Protein AF-A0A8X6GH76-F1 (afdb_monomer)

pLDDT: mean 81.18, std 12.09, range [45.41, 93.94]

Radius of gyration: 18.86 Å; Cα contacts (8 Å, |Δi|>4): 256; chains: 1; bounding box: 47×40×51 Å

Secondary structure (DSSP, 8-state):
----HHHHHHHHHHTHHHHHH-HHHHHHHHHHHHHHHHTTSEEE--GGG--GGGS-EE-EEEEE-TT-SS--EEEEE-TT---TT---HHHHS------SPPHHHHHHHHTTSS-------TTGGGGSBB-SS--EEEE-SSSS-SS-EEEEESBPPTT-TTHHHHHHHHHHSTTPPB-GGGT-

InterPro domains:
  IPR043502 DNA/RNA polymerase superfamily [SSF56672] (18-167)

Nearest PDB structures (foldseek):
  2ykm-assembly1_A  TM=7.563E-01  e=1.145E-03  Human immunodeficiency virus type 1 BH10
  6oe3-assembly1_A  TM=6.845E-01  e=8.446E-04  Human immunodeficiency virus type 1 BH10
  8u6j-assembly1_A  TM=6.443E-01  e=8.977E-04  Human immunodeficiency virus 1
  5fdl-assembly1_A  TM=7.568E-01  e=4.941E-03  Human immunodeficiency virus 1
  1ikv-assembly1_A  TM=7.172E-01  e=8.043E-03  Human immunodeficiency virus 1

Mean predicted aligned error: 8.41 Å

Organism: Trichonephila clavata (NCBI:txid2740835)

Sequence (184 aa):
MASNFNLAKNRLKGLASPFREDNSLYENYTSVLENQLTDGIIESVNTENLNQNLIYSMPHHPIIRNDKETTKLRIVLDVSSKEKNCFSLNDNLKVGPNLNPNLLILLLKFREFRIELVSDVKKAFLQIVLAEDCQRFLWSDNFPPNNFKIYRNKKVTFGVKSSPFLLASNHKTPHKRITKDHIL

Structure (mmCIF, N/CA/C/O backbone):
data_AF-A0A8X6GH76-F1
#
_entry.id   AF-A0A8X6GH76-F1
#
loop_
_atom_site.group_PDB
_atom_site.id
_atom_site.type_symbol
_atom_site.label_atom_id
_atom_site.label_alt_id
_atom_site.label_comp_id
_atom_site.label_asym_id
_atom_site.label_entity_id
_atom_site.label_seq_id
_atom_site.pdbx_PDB_ins_code
_atom_site.Cartn_x
_atom_site.Cartn_y
_atom_site.Cartn_z
_atom_site.occupancy
_atom_site.B_iso_or_equiv
_atom_site.auth_seq_id
_atom_site.auth_comp_id
_atom_site.auth_asym_id
_atom_site.auth_atom_id
_atom_site.pdbx_PDB_model_num
ATOM 1 N N . MET A 1 1 ? -2.784 -17.482 -13.039 1.00 48.22 1 MET A N 1
ATOM 2 C CA . MET A 1 1 ? -2.772 -16.018 -12.837 1.00 48.22 1 MET A CA 1
ATOM 3 C C . MET A 1 1 ? -2.145 -15.393 -14.064 1.00 48.22 1 MET A C 1
ATOM 5 O O . MET A 1 1 ? -1.042 -15.791 -14.415 1.00 48.22 1 MET A O 1
ATOM 9 N N . ALA A 1 2 ? -2.848 -14.494 -14.749 1.00 53.47 2 ALA A N 1
ATOM 10 C CA . ALA A 1 2 ? -2.214 -13.688 -15.784 1.00 53.47 2 ALA A CA 1
ATOM 11 C C . ALA A 1 2 ? -1.279 -12.672 -15.109 1.00 53.47 2 ALA A C 1
ATOM 13 O O . ALA A 1 2 ? -1.622 -12.111 -14.066 1.00 53.47 2 ALA A O 1
ATOM 14 N N . SER A 1 3 ? -0.078 -12.499 -15.651 1.00 67.19 3 SER A N 1
ATOM 15 C CA . SER A 1 3 ? 0.932 -11.621 -15.066 1.00 67.19 3 SER A CA 1
ATOM 16 C C . SER A 1 3 ? 0.671 -10.169 -15.448 1.00 67.19 3 SER A C 1
ATOM 18 O O . SER A 1 3 ? 0.499 -9.859 -16.618 1.00 67.19 3 SER A O 1
ATOM 20 N N . ASN A 1 4 ? 0.667 -9.281 -14.452 1.00 81.44 4 ASN A N 1
ATOM 21 C CA . ASN A 1 4 ? 0.593 -7.824 -14.629 1.00 81.44 4 ASN A CA 1
ATOM 22 C C . ASN A 1 4 ? 1.995 -7.180 -14.602 1.00 81.44 4 ASN A C 1
ATOM 24 O O . ASN A 1 4 ? 2.158 -5.990 -14.325 1.00 81.44 4 ASN A O 1
ATOM 28 N N . PHE A 1 5 ? 3.037 -7.998 -14.784 1.00 83.38 5 PHE A N 1
ATOM 29 C CA . PHE A 1 5 ? 4.423 -7.593 -14.586 1.00 83.38 5 PHE A CA 1
ATOM 30 C C . PHE A 1 5 ? 4.858 -6.521 -15.587 1.00 83.38 5 PHE A C 1
ATOM 32 O O . PHE A 1 5 ? 5.505 -5.550 -15.196 1.00 83.38 5 PHE A O 1
ATOM 39 N N . ASN A 1 6 ? 4.475 -6.652 -16.862 1.00 85.25 6 ASN A N 1
ATOM 40 C CA . ASN A 1 6 ? 4.834 -5.669 -17.883 1.00 85.25 6 ASN A CA 1
ATOM 41 C C . ASN A 1 6 ? 4.151 -4.325 -17.621 1.00 85.25 6 ASN A C 1
ATOM 43 O O . ASN A 1 6 ? 4.814 -3.287 -17.691 1.00 85.25 6 ASN A O 1
ATOM 47 N N . LEU A 1 7 ? 2.869 -4.329 -17.240 1.00 88.06 7 LEU A N 1
ATOM 48 C CA . LEU A 1 7 ? 2.179 -3.110 -16.819 1.00 88.06 7 LEU A CA 1
ATOM 49 C C . LEU A 1 7 ? 2.880 -2.432 -15.632 1.00 88.06 7 LEU A C 1
ATOM 51 O O . LEU A 1 7 ? 3.167 -1.235 -15.694 1.00 88.06 7 LEU A O 1
ATOM 55 N N . ALA A 1 8 ? 3.198 -3.184 -14.573 1.00 89.06 8 ALA A N 1
ATOM 56 C CA . ALA A 1 8 ? 3.892 -2.652 -13.400 1.00 89.06 8 ALA A CA 1
ATOM 57 C C . ALA A 1 8 ? 5.280 -2.095 -13.753 1.00 89.06 8 ALA A C 1
ATOM 59 O O . ALA A 1 8 ? 5.639 -0.999 -13.323 1.00 89.06 8 ALA A O 1
ATOM 60 N N . LYS A 1 9 ? 6.036 -2.801 -14.601 1.00 88.81 9 LYS A N 1
ATOM 61 C CA . LYS A 1 9 ? 7.354 -2.371 -15.084 1.00 88.81 9 LYS A CA 1
ATOM 62 C C . LYS A 1 9 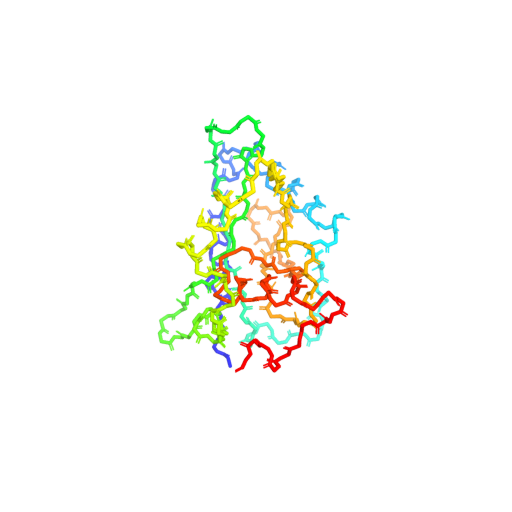? 7.272 -1.082 -15.899 1.00 88.81 9 LYS A C 1
ATOM 64 O O . LYS A 1 9 ? 8.096 -0.189 -15.709 1.00 88.81 9 LYS A O 1
ATOM 69 N N . ASN A 1 10 ? 6.283 -0.956 -16.780 1.00 89.75 10 ASN A N 1
ATOM 70 C CA . ASN A 1 10 ? 6.080 0.256 -17.575 1.00 89.75 10 ASN A CA 1
ATOM 71 C C . ASN A 1 10 ? 5.683 1.449 -16.699 1.00 89.75 10 ASN A C 1
ATOM 73 O O . ASN A 1 10 ? 6.201 2.546 -16.892 1.00 89.75 10 ASN A O 1
ATOM 77 N N . ARG A 1 11 ? 4.829 1.231 -15.692 1.00 91.69 11 ARG A N 1
ATOM 78 C CA . ARG A 1 11 ? 4.466 2.264 -14.709 1.00 91.69 11 ARG A CA 1
ATOM 79 C C . ARG A 1 11 ? 5.671 2.724 -13.891 1.00 91.69 11 ARG A C 1
ATOM 81 O O . ARG A 1 11 ? 5.859 3.924 -13.741 1.00 91.69 11 ARG A O 1
ATOM 88 N N . LEU A 1 12 ? 6.525 1.795 -13.461 1.00 92.50 12 LEU A N 1
ATOM 89 C CA . LEU A 1 12 ? 7.772 2.118 -12.768 1.00 92.50 12 LEU A CA 1
ATOM 90 C C . LEU A 1 12 ? 8.731 2.921 -13.658 1.00 92.50 12 LEU A C 1
ATOM 92 O O . LEU A 1 12 ? 9.270 3.930 -13.219 1.00 92.50 12 LEU A O 1
ATOM 96 N N . LYS A 1 13 ? 8.913 2.525 -14.926 1.00 92.06 13 LYS A N 1
ATOM 97 C CA . LYS A 1 13 ? 9.707 3.300 -15.898 1.00 92.06 13 LYS A CA 1
ATOM 98 C C . LYS A 1 13 ? 9.164 4.718 -16.087 1.00 92.06 13 LYS A C 1
ATOM 100 O O . LYS A 1 13 ? 9.952 5.648 -16.222 1.00 92.06 13 LYS A O 1
ATOM 105 N N . GLY A 1 14 ? 7.842 4.884 -16.057 1.00 91.50 14 GLY A N 1
ATOM 106 C CA . GLY A 1 14 ? 7.180 6.186 -16.143 1.00 91.50 14 GLY A CA 1
ATOM 107 C C . GLY A 1 14 ? 7.533 7.151 -15.007 1.00 91.50 14 GLY A C 1
ATOM 108 O O . GLY A 1 14 ? 7.413 8.354 -15.199 1.00 91.50 14 GLY A O 1
ATOM 109 N N . LEU A 1 15 ? 8.026 6.661 -13.862 1.00 92.31 15 LEU A N 1
ATOM 110 C CA . LEU A 1 15 ? 8.485 7.515 -12.760 1.00 92.31 15 LEU A CA 1
ATOM 111 C C . LEU A 1 15 ? 9.849 8.172 -13.031 1.00 92.31 15 LEU A C 1
ATOM 113 O O . LEU A 1 15 ? 10.205 9.123 -12.345 1.00 92.31 15 LEU A O 1
ATOM 117 N N . ALA A 1 16 ? 10.595 7.723 -14.048 1.00 91.94 16 ALA A N 1
ATOM 118 C CA . ALA A 1 16 ? 11.928 8.251 -14.337 1.00 91.94 16 ALA A CA 1
ATOM 119 C C . ALA A 1 16 ? 11.923 9.735 -14.752 1.00 91.94 16 ALA A C 1
ATOM 121 O O . ALA A 1 16 ? 12.831 10.464 -14.368 1.00 91.94 16 ALA A O 1
ATOM 122 N N . SER A 1 17 ? 10.925 10.189 -15.521 1.00 92.44 17 SER A N 1
ATOM 123 C CA . SER A 1 17 ? 10.815 11.606 -15.916 1.00 92.44 17 SER A CA 1
ATOM 124 C C . SER A 1 17 ? 10.469 12.501 -14.716 1.00 92.44 17 SER A C 1
ATOM 126 O O . SER A 1 17 ? 11.262 13.399 -14.442 1.00 92.44 17 SER A O 1
ATOM 128 N N . PRO A 1 18 ? 9.417 12.210 -13.920 1.00 90.62 18 PRO A N 1
ATOM 129 C CA . PRO A 1 18 ? 9.115 12.977 -12.711 1.00 90.62 18 PRO A CA 1
ATOM 130 C C . PRO A 1 18 ? 10.267 13.027 -11.702 1.00 90.62 18 PRO A C 1
ATOM 132 O O . PRO A 1 18 ? 10.539 14.078 -11.138 1.00 90.62 18 PRO A O 1
ATOM 135 N N . PHE A 1 19 ? 10.977 11.914 -11.490 1.00 92.25 19 PHE A N 1
ATOM 136 C CA . PHE A 1 19 ? 12.127 11.875 -10.578 1.00 92.25 19 PHE A CA 1
ATOM 137 C C . PHE A 1 19 ? 13.341 12.650 -11.098 1.00 92.25 19 PHE A C 1
ATOM 139 O O . PHE A 1 19 ? 14.137 13.140 -10.304 1.00 92.25 19 PHE A O 1
ATOM 146 N N . ARG A 1 20 ? 13.490 12.774 -12.421 1.00 90.00 20 ARG A N 1
ATOM 147 C CA . ARG A 1 20 ? 14.538 13.601 -13.028 1.00 90.00 20 ARG A CA 1
ATOM 148 C C . ARG A 1 20 ? 14.215 15.091 -12.933 1.00 90.00 20 ARG A C 1
ATOM 150 O O . ARG A 1 20 ? 15.131 15.895 -12.797 1.00 90.00 20 ARG A O 1
ATOM 157 N N . GLU A 1 21 ? 12.942 15.449 -13.060 1.00 91.31 21 GLU A N 1
ATOM 158 C CA . GLU A 1 21 ? 12.471 16.835 -12.980 1.00 91.31 21 GLU A CA 1
ATOM 159 C C . GLU A 1 21 ? 12.453 17.354 -11.538 1.00 91.31 21 GLU A C 1
ATOM 161 O O . GLU A 1 21 ? 12.791 18.511 -11.303 1.00 91.31 21 GLU A O 1
ATOM 166 N N . ASP A 1 22 ? 12.118 16.495 -10.574 1.00 89.81 22 ASP A N 1
ATOM 167 C CA . ASP A 1 22 ? 12.075 16.824 -9.153 1.00 89.81 22 ASP A CA 1
ATOM 168 C C . ASP A 1 22 ? 12.844 15.781 -8.327 1.00 89.81 22 ASP A C 1
ATOM 170 O O . ASP A 1 22 ? 12.334 14.714 -7.971 1.00 89.81 22 ASP A O 1
ATOM 174 N N . ASN A 1 23 ? 14.089 16.111 -7.978 1.00 89.44 23 ASN A N 1
ATOM 175 C CA . ASN A 1 23 ? 14.916 15.246 -7.136 1.00 89.44 23 ASN A CA 1
ATOM 176 C C . ASN A 1 23 ? 14.347 15.104 -5.710 1.00 89.44 23 ASN A C 1
ATOM 178 O O . ASN A 1 23 ? 14.497 14.056 -5.084 1.00 89.44 23 ASN A O 1
ATOM 182 N N . SER A 1 24 ? 13.629 16.115 -5.208 1.00 90.62 24 SER A N 1
ATOM 183 C CA . SER A 1 24 ? 13.005 16.039 -3.883 1.00 90.62 24 SER A CA 1
ATOM 184 C C . SER A 1 24 ? 11.870 15.013 -3.859 1.00 90.62 24 SER A C 1
ATOM 186 O O . SER A 1 24 ? 11.670 14.321 -2.857 1.00 90.62 24 SER A O 1
ATOM 188 N N . LEU A 1 25 ? 11.148 14.852 -4.973 1.00 91.06 25 LEU A N 1
ATOM 189 C CA . LEU A 1 25 ? 10.145 13.803 -5.130 1.00 91.06 25 LEU A CA 1
ATOM 190 C C . LEU A 1 25 ? 10.790 12.419 -5.010 1.00 91.06 25 LEU A C 1
ATOM 192 O O . LEU A 1 25 ? 10.255 11.568 -4.300 1.00 91.06 25 LEU A O 1
ATOM 196 N N . TYR A 1 26 ? 11.937 12.205 -5.657 1.00 91.69 26 TYR A N 1
ATOM 197 C CA . TYR A 1 26 ? 12.675 10.943 -5.590 1.00 91.69 26 TYR A CA 1
ATOM 198 C C . TYR A 1 26 ? 13.171 10.618 -4.172 1.00 91.69 26 TYR A C 1
ATOM 200 O O . TYR A 1 26 ? 12.955 9.506 -3.680 1.00 91.69 26 TYR A O 1
ATOM 208 N N . GLU A 1 27 ? 13.776 11.591 -3.489 1.00 91.62 27 GLU A N 1
ATOM 209 C CA . GLU A 1 27 ? 14.267 11.438 -2.114 1.00 91.62 27 GLU A CA 1
ATOM 210 C C . GLU A 1 27 ? 13.127 11.120 -1.141 1.00 91.62 27 GLU A C 1
ATOM 212 O O . GLU A 1 27 ? 13.194 10.151 -0.382 1.00 91.62 27 GLU A O 1
ATOM 217 N N . ASN A 1 28 ? 12.028 11.877 -1.214 1.00 92.31 28 ASN A N 1
ATOM 218 C CA . ASN A 1 28 ? 10.851 11.640 -0.382 1.00 92.31 28 ASN A CA 1
ATOM 219 C C . ASN A 1 28 ? 10.219 10.272 -0.668 1.00 92.31 28 ASN A C 1
ATOM 221 O O . ASN A 1 28 ? 9.791 9.579 0.255 1.00 92.31 28 ASN A O 1
ATOM 225 N N . TYR A 1 29 ? 10.154 9.867 -1.938 1.00 93.94 29 TYR A N 1
ATOM 226 C CA . TYR A 1 29 ? 9.623 8.565 -2.330 1.00 93.94 29 TYR A CA 1
ATOM 227 C C . TYR A 1 29 ? 10.468 7.426 -1.748 1.00 93.94 29 TYR A C 1
ATOM 229 O O . TYR A 1 29 ? 9.931 6.505 -1.128 1.00 93.94 29 TYR A O 1
ATOM 237 N N . THR A 1 30 ? 11.790 7.515 -1.903 1.00 92.94 30 THR A N 1
ATOM 238 C CA . THR A 1 30 ? 12.745 6.525 -1.389 1.00 92.94 30 THR A CA 1
ATOM 239 C C . THR A 1 30 ? 12.683 6.448 0.134 1.00 92.94 30 THR A C 1
ATOM 241 O O . THR A 1 30 ? 12.521 5.359 0.681 1.00 92.94 30 THR A O 1
ATOM 244 N N . SER A 1 31 ? 12.654 7.596 0.817 1.00 93.38 31 SER A N 1
ATOM 245 C CA . SER A 1 31 ? 12.507 7.659 2.274 1.00 93.38 31 SER A CA 1
ATOM 246 C C . SER A 1 31 ? 11.212 6.994 2.760 1.00 93.38 31 SER A C 1
ATOM 248 O O . SER A 1 31 ? 11.205 6.297 3.775 1.00 93.38 31 SER A O 1
ATOM 250 N N . VAL A 1 32 ? 10.092 7.141 2.039 1.00 92.75 32 VAL A N 1
ATOM 251 C CA . VAL A 1 32 ? 8.847 6.439 2.394 1.00 92.75 32 VAL A CA 1
ATOM 252 C C . VAL A 1 32 ? 9.015 4.920 2.297 1.00 92.75 32 VAL A C 1
ATOM 254 O O . VAL A 1 32 ? 8.526 4.214 3.180 1.00 92.75 32 VAL A O 1
ATOM 257 N N . LEU A 1 33 ? 9.706 4.404 1.277 1.00 93.56 33 LEU A N 1
ATOM 258 C CA . LEU A 1 33 ? 9.972 2.966 1.151 1.00 93.56 33 LEU A CA 1
ATOM 259 C C . LEU A 1 33 ? 10.923 2.450 2.238 1.00 93.56 33 LEU A C 1
ATOM 261 O O . LEU A 1 33 ? 10.657 1.406 2.830 1.00 93.56 33 LEU A O 1
ATOM 265 N N . GLU A 1 34 ? 11.990 3.182 2.546 1.00 93.81 34 GLU A N 1
ATOM 266 C CA . GLU A 1 34 ? 12.944 2.828 3.607 1.00 93.81 34 GLU A CA 1
ATOM 267 C C . GLU A 1 34 ? 12.281 2.796 4.987 1.00 93.81 34 GLU A C 1
ATOM 269 O O . GLU A 1 34 ? 12.463 1.848 5.756 1.00 93.81 34 GLU A O 1
ATOM 274 N N . ASN A 1 35 ? 11.431 3.781 5.280 1.00 93.12 35 ASN A N 1
ATOM 275 C CA . ASN A 1 35 ? 10.622 3.786 6.495 1.00 93.12 35 ASN A CA 1
ATOM 276 C C . ASN A 1 35 ? 9.670 2.581 6.538 1.00 93.12 35 ASN A C 1
ATOM 278 O O . ASN A 1 35 ? 9.519 1.952 7.580 1.00 93.12 35 ASN A O 1
ATOM 282 N N . GLN A 1 36 ? 9.050 2.210 5.411 1.00 92.56 36 GLN A N 1
ATOM 283 C CA . GLN A 1 36 ? 8.188 1.025 5.347 1.00 92.56 36 GLN A CA 1
ATOM 284 C C . GLN A 1 36 ? 8.957 -0.290 5.532 1.00 92.56 36 GLN A C 1
ATOM 286 O O . GLN A 1 36 ? 8.410 -1.220 6.130 1.00 92.56 36 GLN A O 1
ATOM 291 N N . LEU A 1 37 ? 10.196 -0.384 5.040 1.00 92.88 37 LEU A N 1
ATOM 292 C CA . LEU A 1 37 ? 11.087 -1.521 5.297 1.00 92.88 37 LEU A CA 1
ATOM 293 C C . LEU A 1 37 ? 11.425 -1.611 6.788 1.00 92.88 37 LEU A C 1
ATOM 295 O O . LEU A 1 37 ? 11.289 -2.674 7.391 1.00 92.88 37 LEU A O 1
ATOM 299 N N . THR A 1 38 ? 11.790 -0.478 7.389 1.00 93.94 38 THR A N 1
ATOM 300 C CA . THR A 1 38 ? 12.164 -0.375 8.808 1.00 93.94 38 THR A CA 1
ATOM 301 C C . THR A 1 38 ? 10.988 -0.715 9.732 1.00 93.94 38 THR A C 1
ATOM 303 O O . THR A 1 38 ? 11.141 -1.487 10.674 1.00 93.94 38 THR A O 1
ATOM 306 N N . ASP A 1 39 ? 9.780 -0.239 9.409 1.00 90.31 39 ASP A N 1
ATOM 307 C CA . ASP A 1 39 ? 8.528 -0.537 10.127 1.00 90.31 39 ASP A CA 1
ATOM 308 C C . ASP A 1 39 ? 8.023 -1.990 9.914 1.00 90.31 39 ASP A C 1
ATOM 310 O O . ASP A 1 39 ? 6.941 -2.373 10.396 1.00 90.31 39 ASP A O 1
ATOM 314 N N . GLY A 1 40 ? 8.745 -2.799 9.127 1.00 89.69 40 GLY A N 1
ATOM 315 C CA . GLY A 1 40 ? 8.358 -4.161 8.755 1.00 89.69 40 GLY A CA 1
ATOM 316 C C . GLY A 1 40 ? 7.030 -4.225 7.994 1.00 89.69 40 GLY A C 1
ATOM 317 O O . GLY A 1 40 ? 6.286 -5.201 8.118 1.00 89.69 40 GLY A O 1
ATOM 318 N N . ILE A 1 41 ? 6.677 -3.157 7.272 1.00 90.12 41 ILE A N 1
ATOM 319 C CA . ILE A 1 41 ? 5.485 -3.090 6.417 1.00 90.12 41 ILE A CA 1
ATOM 320 C C . ILE A 1 41 ? 5.732 -3.804 5.102 1.00 90.12 41 ILE A C 1
ATOM 322 O O . ILE A 1 41 ? 4.870 -4.563 4.652 1.00 90.12 41 ILE A O 1
ATOM 326 N N . ILE A 1 42 ? 6.914 -3.602 4.533 1.00 92.56 42 ILE A N 1
ATOM 327 C CA . ILE A 1 42 ? 7.359 -4.281 3.324 1.00 92.56 42 ILE A CA 1
ATOM 328 C C . ILE A 1 42 ? 8.636 -5.069 3.606 1.00 92.56 42 ILE A C 1
ATOM 330 O O . ILE A 1 42 ? 9.357 -4.778 4.556 1.00 92.56 42 ILE A O 1
ATOM 334 N N . GLU A 1 43 ? 8.917 -6.072 2.783 1.00 91.06 43 GLU A N 1
ATOM 335 C CA . GLU A 1 43 ? 10.189 -6.798 2.797 1.00 91.06 43 GLU A CA 1
ATOM 336 C C . GLU A 1 43 ? 10.633 -7.157 1.381 1.00 91.06 43 GLU A C 1
ATOM 338 O O . GLU A 1 43 ? 9.806 -7.282 0.471 1.00 91.06 43 GLU A O 1
ATOM 343 N N . SER A 1 44 ? 11.944 -7.292 1.185 1.00 89.31 44 SER A N 1
ATOM 344 C CA . SER A 1 44 ? 12.515 -7.747 -0.079 1.00 89.31 44 SER A CA 1
ATOM 345 C C . SER A 1 44 ? 12.223 -9.230 -0.294 1.00 89.31 44 SER A C 1
ATOM 347 O O . SER A 1 44 ? 12.235 -10.038 0.634 1.00 89.31 44 SER A O 1
ATOM 349 N N . VAL A 1 45 ? 11.947 -9.593 -1.542 1.00 85.50 45 VAL A N 1
ATOM 350 C CA . VAL A 1 45 ? 11.695 -10.976 -1.941 1.00 85.50 45 VAL A CA 1
ATOM 351 C C . VAL A 1 45 ? 12.887 -11.478 -2.745 1.00 85.50 45 VAL A C 1
ATOM 353 O O . VAL A 1 45 ? 13.275 -10.837 -3.722 1.00 85.50 45 VAL A O 1
ATOM 356 N N . ASN A 1 46 ? 13.456 -12.626 -2.358 1.00 75.31 46 ASN A N 1
ATOM 357 C CA . ASN A 1 46 ? 14.527 -13.247 -3.136 1.00 75.31 4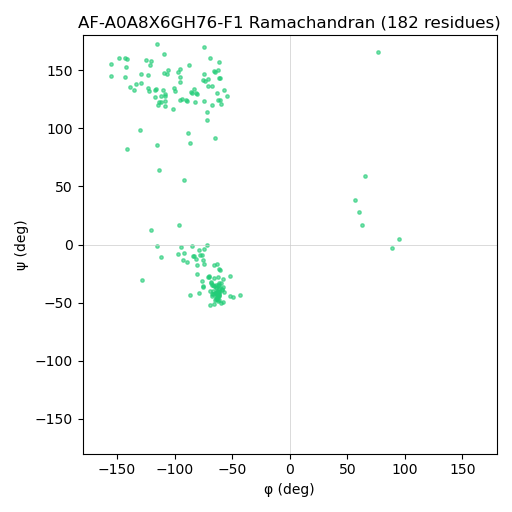6 ASN A CA 1
ATOM 358 C C . ASN A 1 46 ? 13.965 -13.739 -4.486 1.00 75.31 46 ASN A C 1
ATOM 360 O O . ASN A 1 46 ? 13.029 -14.541 -4.536 1.00 75.31 46 ASN A O 1
ATOM 364 N N . THR A 1 47 ? 14.517 -13.218 -5.580 1.00 66.12 47 THR A N 1
ATOM 365 C CA . THR A 1 47 ? 14.091 -13.476 -6.959 1.00 66.12 47 THR A CA 1
ATOM 366 C C . THR A 1 47 ? 14.672 -14.758 -7.550 1.00 66.12 47 THR A C 1
ATOM 368 O O . THR A 1 47 ? 14.193 -15.187 -8.597 1.00 66.12 47 THR A O 1
ATOM 371 N N . GLU A 1 48 ? 15.638 -15.397 -6.884 1.00 60.31 48 GLU A N 1
ATOM 372 C CA . GLU A 1 48 ? 16.375 -16.568 -7.390 1.00 60.31 48 GLU A CA 1
ATOM 373 C C . GLU A 1 48 ? 15.489 -17.790 -7.691 1.00 60.31 48 GLU A C 1
ATOM 375 O O . GLU A 1 48 ? 15.857 -18.620 -8.513 1.00 60.31 48 GLU A O 1
ATOM 380 N N . ASN A 1 49 ? 14.294 -17.882 -7.094 1.00 52.50 49 ASN A N 1
ATOM 381 C CA . ASN A 1 49 ? 13.367 -19.009 -7.276 1.00 52.50 49 ASN A CA 1
ATOM 382 C C . ASN A 1 49 ? 11.997 -18.609 -7.856 1.00 52.50 49 ASN A C 1
ATOM 384 O O . ASN A 1 49 ? 11.044 -19.388 -7.807 1.00 52.50 49 ASN A O 1
ATOM 388 N N . LEU A 1 50 ? 11.846 -17.381 -8.364 1.00 59.25 50 LEU A N 1
ATOM 389 C CA . LEU A 1 50 ? 10.541 -16.859 -8.772 1.00 59.25 50 LEU A CA 1
ATOM 390 C C . LEU A 1 50 ? 10.415 -16.754 -10.290 1.00 59.25 50 LEU A C 1
ATOM 392 O O . LEU A 1 50 ? 11.097 -15.962 -10.936 1.00 59.25 50 LEU A O 1
ATOM 396 N N . ASN A 1 51 ? 9.445 -17.481 -10.849 1.00 58.84 51 ASN A N 1
ATOM 397 C CA . ASN A 1 51 ? 8.997 -17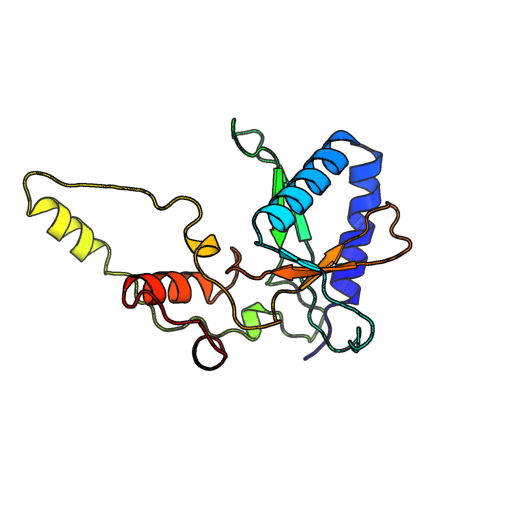.296 -12.228 1.00 58.84 51 ASN A CA 1
ATOM 398 C C . ASN A 1 51 ? 8.360 -15.904 -12.387 1.00 58.84 51 ASN A C 1
ATOM 400 O O . ASN A 1 51 ? 7.158 -15.733 -12.178 1.00 58.84 51 ASN A O 1
ATOM 404 N N . GLN A 1 52 ? 9.168 -14.912 -12.776 1.00 56.34 52 GLN A N 1
ATOM 405 C CA . GLN A 1 52 ? 8.790 -13.496 -12.933 1.00 56.34 52 GLN A CA 1
ATOM 406 C C . GLN A 1 52 ? 7.533 -13.295 -13.808 1.00 56.34 52 GLN A C 1
ATOM 408 O O . GLN A 1 52 ? 6.764 -12.361 -13.596 1.00 56.34 52 GLN A O 1
ATOM 413 N N . ASN A 1 53 ? 7.266 -14.226 -14.732 1.00 52.59 53 ASN A N 1
ATOM 414 C CA . ASN A 1 53 ? 6.132 -14.194 -15.660 1.00 52.59 53 ASN A CA 1
ATOM 415 C C . ASN A 1 53 ? 4.808 -14.761 -15.112 1.00 52.59 53 ASN A C 1
ATOM 417 O O . ASN A 1 53 ? 3.819 -14.743 -15.836 1.00 52.59 53 ASN A O 1
ATOM 421 N N . LEU A 1 54 ? 4.747 -15.257 -13.871 1.00 58.56 54 LEU A N 1
ATOM 422 C CA . LEU A 1 54 ? 3.529 -15.858 -13.289 1.00 58.56 54 LEU A CA 1
ATOM 423 C C . LEU A 1 54 ? 2.951 -15.085 -12.098 1.00 58.56 54 LEU A C 1
ATOM 425 O O . LEU A 1 54 ? 1.923 -15.478 -11.544 1.00 58.56 54 LEU A O 1
ATOM 429 N N . ILE A 1 55 ? 3.597 -13.993 -11.693 1.00 70.44 55 ILE A N 1
ATOM 430 C CA . ILE A 1 55 ? 3.316 -13.315 -10.429 1.00 70.44 55 ILE A CA 1
ATOM 431 C C . ILE A 1 55 ? 2.692 -11.947 -10.702 1.00 70.44 55 ILE A C 1
ATOM 433 O O . ILE A 1 55 ? 3.288 -11.087 -11.351 1.00 70.44 55 ILE A O 1
ATOM 437 N N . TYR A 1 56 ? 1.498 -11.723 -10.153 1.00 77.50 56 TYR A N 1
ATOM 438 C CA . TYR A 1 56 ? 0.876 -10.404 -10.153 1.00 77.50 56 TYR A CA 1
ATOM 439 C C . TYR A 1 56 ? 1.746 -9.406 -9.373 1.00 77.50 56 TYR A C 1
ATOM 441 O O . TYR A 1 56 ? 2.070 -9.628 -8.206 1.00 77.50 56 TYR A O 1
ATOM 449 N N . SER A 1 57 ? 2.114 -8.303 -10.024 1.00 85.75 57 SER A N 1
ATOM 450 C CA . SER A 1 57 ? 2.846 -7.190 -9.417 1.00 85.75 57 SER A CA 1
ATOM 451 C C . SER A 1 57 ? 1.968 -5.948 -9.474 1.00 85.75 57 SER A C 1
ATOM 453 O O . SER A 1 57 ? 1.466 -5.596 -10.540 1.00 85.75 57 SER A O 1
ATOM 455 N N . MET A 1 58 ? 1.768 -5.294 -8.333 1.00 88.75 58 MET A N 1
ATOM 456 C CA . MET A 1 58 ? 1.010 -4.051 -8.249 1.00 88.75 58 MET A CA 1
ATOM 457 C C . MET A 1 58 ? 1.858 -2.905 -8.806 1.00 88.75 58 MET A C 1
ATOM 459 O O . MET A 1 58 ? 2.958 -2.660 -8.298 1.00 88.75 58 MET A O 1
ATOM 463 N N . PRO A 1 59 ? 1.370 -2.174 -9.819 1.00 91.12 59 PRO A N 1
ATOM 464 C CA . PRO A 1 59 ? 1.905 -0.869 -10.149 1.00 91.12 59 PRO A CA 1
ATOM 465 C C . PRO A 1 59 ? 1.720 0.085 -8.974 1.00 91.12 59 PRO A C 1
ATOM 467 O O . PRO A 1 59 ? 0.826 -0.088 -8.146 1.00 91.12 59 PRO A O 1
ATOM 470 N N . HIS A 1 60 ? 2.536 1.127 -8.924 1.00 93.25 60 HIS A N 1
ATOM 471 C CA . HIS A 1 60 ? 2.436 2.140 -7.886 1.00 93.25 60 HIS A CA 1
ATOM 472 C C . HIS A 1 60 ? 2.740 3.527 -8.429 1.00 93.25 60 HIS A C 1
ATOM 474 O O . HIS A 1 60 ? 3.293 3.675 -9.520 1.00 93.25 60 HIS A O 1
ATOM 480 N N . HIS A 1 61 ? 2.301 4.542 -7.695 1.00 91.31 61 HIS A N 1
ATOM 481 C CA . HIS A 1 61 ? 2.523 5.940 -8.041 1.00 91.31 61 HIS A CA 1
ATOM 482 C C . HIS A 1 61 ? 2.463 6.831 -6.791 1.00 91.31 61 HIS A C 1
ATOM 484 O O . HIS A 1 61 ? 1.833 6.457 -5.792 1.00 91.31 61 HIS A O 1
ATOM 490 N N . PRO A 1 62 ? 3.120 8.003 -6.819 1.00 92.56 62 PRO A N 1
ATOM 491 C CA . PRO A 1 62 ? 3.012 8.974 -5.742 1.00 92.56 62 PRO A CA 1
ATOM 492 C C . PRO A 1 62 ? 1.668 9.709 -5.795 1.00 92.56 62 PRO A C 1
ATOM 494 O O . PRO A 1 62 ? 1.183 10.081 -6.861 1.00 92.56 62 PRO A O 1
ATOM 497 N N . ILE A 1 63 ? 1.096 9.974 -4.623 1.00 89.69 63 ILE A N 1
ATOM 498 C CA . ILE A 1 63 ? 0.057 10.982 -4.417 1.00 89.69 63 ILE A CA 1
ATOM 499 C C . ILE A 1 63 ? 0.637 12.059 -3.513 1.00 89.69 63 ILE A C 1
ATOM 501 O O . ILE A 1 63 ? 1.010 11.783 -2.367 1.00 89.69 63 ILE A O 1
ATOM 505 N N . ILE A 1 64 ? 0.674 13.282 -4.033 1.00 87.75 64 ILE A N 1
ATOM 506 C CA . ILE A 1 64 ? 1.128 14.463 -3.309 1.00 87.75 64 ILE A CA 1
ATOM 507 C C . ILE A 1 64 ? -0.100 15.158 -2.724 1.00 87.75 64 ILE A C 1
ATOM 509 O O . ILE A 1 64 ? -1.054 15.468 -3.435 1.00 87.75 64 ILE A O 1
ATOM 513 N N . ARG A 1 65 ? -0.092 15.363 -1.409 1.00 82.75 65 ARG A N 1
ATOM 514 C CA . ARG A 1 65 ? -1.161 16.026 -0.658 1.00 82.75 65 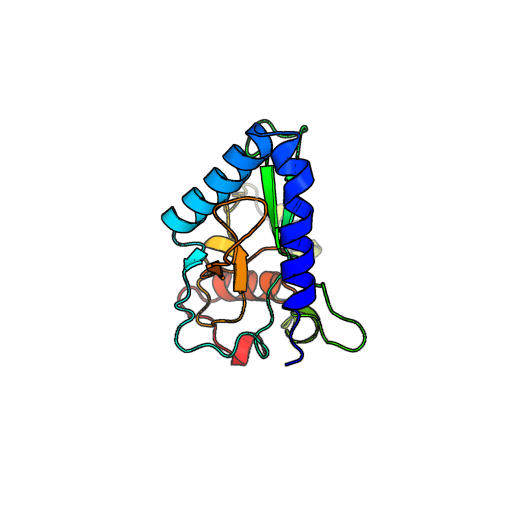ARG A CA 1
ATOM 515 C C . ARG A 1 65 ? -0.628 17.322 -0.073 1.00 82.75 65 ARG A C 1
ATOM 517 O O . ARG A 1 65 ? -0.155 17.351 1.061 1.00 82.75 65 ARG A O 1
ATOM 524 N N . ASN A 1 66 ? -0.681 18.377 -0.881 1.00 78.25 66 ASN A N 1
ATOM 525 C CA . ASN A 1 66 ? -0.228 19.715 -0.490 1.00 78.25 66 ASN A CA 1
ATOM 526 C C . ASN A 1 66 ? -1.094 20.328 0.624 1.00 78.25 66 ASN A C 1
ATOM 528 O O . ASN A 1 66 ? -0.655 21.245 1.306 1.00 78.25 66 ASN A O 1
ATOM 532 N N . ASP A 1 67 ? -2.298 19.791 0.827 1.00 75.88 67 ASP A N 1
ATOM 533 C CA . ASP A 1 67 ? -3.268 20.162 1.859 1.00 75.88 67 ASP A CA 1
ATOM 534 C C . ASP A 1 67 ? -2.923 19.631 3.261 1.00 75.88 67 ASP A C 1
ATOM 536 O O . ASP A 1 67 ? -3.579 20.002 4.233 1.00 75.88 67 ASP A O 1
ATOM 540 N N . LYS A 1 68 ? -1.921 18.749 3.395 1.00 71.88 68 LYS A N 1
ATOM 541 C CA . LYS A 1 68 ? -1.551 18.147 4.682 1.00 71.88 68 LYS A CA 1
ATOM 542 C C . LYS A 1 68 ? -0.188 18.610 5.174 1.00 71.88 68 LYS A C 1
ATOM 544 O O . LYS A 1 68 ? 0.823 18.439 4.498 1.00 71.88 68 LYS A O 1
ATOM 549 N N . GLU A 1 69 ? -0.154 19.084 6.419 1.00 59.97 69 GLU A N 1
ATOM 550 C CA . GLU A 1 69 ? 1.095 19.408 7.123 1.00 59.97 69 GLU A CA 1
ATOM 551 C C . GLU A 1 69 ? 1.957 18.160 7.357 1.00 59.97 69 GLU A C 1
ATOM 553 O O . GLU A 1 69 ? 3.180 18.208 7.235 1.00 59.97 69 GLU A O 1
ATOM 558 N N . THR A 1 70 ? 1.320 17.015 7.632 1.00 56.91 70 THR A N 1
ATOM 559 C CA . THR A 1 70 ? 1.996 15.735 7.873 1.00 56.91 70 THR A CA 1
ATOM 560 C C . THR A 1 70 ? 1.753 14.740 6.731 1.00 56.91 70 THR A C 1
ATOM 562 O O . THR A 1 70 ? 0.624 14.515 6.291 1.00 56.91 70 THR A O 1
ATOM 565 N N . THR A 1 71 ? 2.835 14.101 6.264 1.00 64.88 71 THR A N 1
ATOM 566 C CA . THR A 1 71 ? 2.834 13.085 5.187 1.00 64.88 71 THR A CA 1
ATOM 567 C C . THR A 1 71 ? 2.417 13.624 3.807 1.00 64.88 71 THR A C 1
ATOM 569 O O . THR A 1 71 ? 1.461 13.132 3.199 1.00 64.88 71 THR A O 1
ATOM 572 N N . LYS A 1 72 ? 3.166 14.620 3.306 1.00 79.69 72 LYS A N 1
ATOM 573 C CA . LYS A 1 72 ? 2.959 15.264 1.993 1.00 79.69 72 LYS A CA 1
ATOM 574 C C . LYS A 1 72 ? 3.016 14.293 0.810 1.00 79.69 72 LYS A C 1
ATOM 576 O O . LYS A 1 72 ? 2.325 14.514 -0.178 1.00 79.69 72 LYS A O 1
ATOM 581 N N . LEU A 1 73 ? 3.780 13.205 0.922 1.00 89.38 73 LEU A N 1
ATOM 582 C CA . LEU A 1 73 ? 3.878 12.164 -0.099 1.00 89.38 73 LEU A CA 1
ATOM 583 C C . LEU A 1 73 ? 3.354 10.828 0.424 1.00 89.38 73 LEU A C 1
ATOM 585 O O . LEU A 1 73 ? 3.707 10.385 1.518 1.00 89.38 73 LEU A O 1
ATOM 589 N N . ARG A 1 74 ? 2.526 10.160 -0.383 1.00 88.38 74 ARG A N 1
ATOM 590 C CA . ARG A 1 74 ? 2.095 8.778 -0.152 1.00 88.38 74 ARG A CA 1
ATOM 591 C C . ARG A 1 74 ? 2.310 7.946 -1.400 1.00 88.38 74 ARG A C 1
ATOM 593 O O . ARG A 1 74 ? 1.989 8.388 -2.497 1.00 88.38 74 ARG A O 1
ATOM 600 N N . ILE A 1 75 ? 2.778 6.722 -1.209 1.00 92.00 75 ILE A N 1
ATOM 601 C CA . ILE A 1 75 ? 2.864 5.728 -2.274 1.00 92.00 75 ILE A CA 1
ATOM 602 C C . ILE A 1 75 ? 1.551 4.954 -2.298 1.00 92.00 75 ILE A C 1
ATOM 604 O O . ILE A 1 75 ? 1.144 4.394 -1.278 1.00 92.00 75 ILE A O 1
ATOM 608 N N . VAL A 1 76 ? 0.880 4.938 -3.448 1.00 90.38 76 VAL A N 1
ATOM 609 C CA . VAL A 1 76 ? -0.345 4.161 -3.652 1.00 90.38 76 VAL A CA 1
ATOM 610 C C . VAL A 1 76 ? -0.057 2.987 -4.566 1.00 90.38 76 VAL A C 1
ATOM 612 O O . VAL A 1 76 ? 0.516 3.154 -5.639 1.00 90.38 76 VAL A O 1
ATOM 615 N N . LEU A 1 77 ? -0.478 1.802 -4.126 1.00 89.62 77 LEU A N 1
ATOM 616 C CA . LEU A 1 77 ? -0.438 0.568 -4.900 1.00 89.62 77 LEU A CA 1
ATOM 617 C C . LEU A 1 77 ? -1.758 0.435 -5.669 1.00 89.62 77 LEU A C 1
ATOM 619 O O . LEU A 1 77 ? -2.835 0.462 -5.075 1.00 89.62 77 LEU A O 1
ATOM 623 N N . ASP A 1 78 ? -1.684 0.292 -6.988 1.00 88.12 78 ASP A N 1
ATOM 624 C CA . ASP A 1 78 ? -2.850 0.121 -7.852 1.00 88.12 78 ASP A CA 1
ATOM 625 C C . ASP A 1 78 ? -3.249 -1.359 -7.939 1.00 88.12 78 ASP A C 1
ATOM 627 O O . ASP A 1 78 ? -2.833 -2.125 -8.816 1.00 88.12 78 ASP A O 1
ATOM 631 N N . VAL A 1 79 ? -4.083 -1.758 -6.982 1.00 84.69 79 VAL A N 1
ATOM 632 C CA . VAL A 1 79 ? -4.590 -3.128 -6.824 1.00 84.69 79 VAL A CA 1
ATOM 633 C C . VAL A 1 79 ? -5.665 -3.489 -7.862 1.00 84.69 79 VAL A C 1
ATOM 635 O O . VAL A 1 79 ? -5.957 -4.668 -8.073 1.00 84.69 79 VAL A O 1
ATOM 638 N N . SER A 1 80 ? -6.244 -2.488 -8.526 1.00 84.50 80 SER A N 1
ATOM 639 C CA . SER A 1 80 ? -7.310 -2.660 -9.522 1.00 84.50 80 SER A CA 1
ATOM 640 C C . SER A 1 80 ? -6.784 -2.678 -10.960 1.00 84.50 80 SER A C 1
ATOM 642 O O . SER A 1 80 ? -7.540 -2.969 -11.889 1.00 84.50 80 SER A O 1
ATOM 644 N N . SER A 1 81 ? -5.497 -2.384 -11.157 1.00 82.69 81 SER A N 1
ATOM 645 C CA . SER A 1 81 ? -4.849 -2.459 -12.464 1.00 82.69 81 SER A CA 1
ATOM 646 C C . SER A 1 81 ? -4.866 -3.874 -13.049 1.00 82.69 81 SER A C 1
ATOM 648 O O . SER A 1 81 ? -4.733 -4.878 -12.349 1.00 82.69 81 SER A O 1
ATOM 650 N N . LYS A 1 82 ? -5.034 -3.954 -14.370 1.00 82.12 82 LYS A N 1
ATOM 651 C CA . LYS A 1 82 ? -5.012 -5.208 -15.121 1.00 82.12 82 LYS A CA 1
ATOM 652 C C . LYS A 1 82 ? -4.622 -4.968 -16.567 1.00 82.12 82 LYS A C 1
ATOM 654 O O . LYS A 1 82 ? -5.002 -3.958 -17.160 1.00 82.12 82 LYS A O 1
ATOM 659 N N . GLU A 1 83 ? -3.890 -5.915 -17.135 1.00 79.12 83 GLU A N 1
ATOM 660 C CA . GLU A 1 83 ? -3.695 -5.986 -18.579 1.00 79.12 83 GLU A CA 1
ATOM 661 C C . GLU A 1 83 ? -5.005 -6.375 -19.286 1.00 79.12 83 GLU A C 1
ATOM 663 O O . GLU A 1 83 ? -5.948 -6.895 -18.677 1.00 79.12 83 GLU A O 1
ATOM 668 N N . LYS A 1 84 ? -5.088 -6.093 -20.590 1.00 76.56 84 LYS A N 1
ATOM 669 C CA . LYS A 1 84 ? -6.271 -6.416 -21.396 1.00 76.56 84 LYS A CA 1
ATOM 670 C C . LYS A 1 84 ? -6.551 -7.921 -21.304 1.00 76.56 84 LYS A C 1
ATOM 672 O O . LYS A 1 84 ? -5.641 -8.728 -21.454 1.00 76.56 84 LYS A O 1
ATOM 677 N N . ASN A 1 85 ? -7.810 -8.284 -21.060 1.00 76.62 85 ASN A N 1
ATOM 678 C CA . ASN A 1 85 ? -8.267 -9.670 -20.871 1.00 76.62 85 ASN A CA 1
ATOM 679 C C . ASN A 1 85 ? -7.665 -10.402 -19.650 1.00 76.62 85 ASN A C 1
ATOM 681 O O . ASN A 1 85 ? -7.749 -11.625 -19.573 1.00 76.62 85 ASN A O 1
ATOM 685 N N . CYS A 1 86 ? -7.085 -9.677 -18.689 1.00 78.06 86 CYS A N 1
ATOM 686 C CA . CYS A 1 86 ? -6.576 -10.235 -17.435 1.00 78.06 86 CYS A CA 1
ATOM 687 C C . CYS A 1 86 ? -7.457 -9.819 -16.247 1.00 78.06 86 CYS A C 1
ATOM 689 O O . CYS A 1 86 ? -8.236 -8.873 -16.342 1.00 78.06 86 CYS A O 1
ATOM 691 N N . PHE A 1 87 ? -7.321 -10.506 -15.113 1.00 77.44 87 PHE A N 1
ATOM 692 C CA . PHE A 1 87 ? -7.977 -10.136 -13.854 1.00 77.44 87 PHE A CA 1
ATOM 693 C C . PHE A 1 87 ? -7.028 -9.311 -12.978 1.00 77.44 87 PHE A C 1
ATOM 695 O O . PHE A 1 87 ? -5.840 -9.624 -12.896 1.00 77.44 87 PHE A O 1
ATOM 702 N N . SER A 1 88 ? -7.550 -8.276 -12.315 1.00 81.69 88 SER A N 1
ATOM 703 C CA . SER A 1 88 ? -6.794 -7.519 -11.305 1.00 81.69 88 SER A CA 1
ATOM 704 C C . SER A 1 88 ? -6.651 -8.318 -10.008 1.00 81.69 88 SER A C 1
ATOM 706 O O . SER A 1 88 ? -7.321 -9.339 -9.820 1.00 81.69 88 SER A O 1
ATOM 708 N N . LEU A 1 89 ? -5.822 -7.855 -9.067 1.00 80.12 89 LEU A N 1
ATOM 709 C CA . LEU A 1 89 ? -5.785 -8.483 -7.744 1.00 80.12 89 LEU A CA 1
ATOM 710 C C . LEU A 1 89 ? -7.153 -8.365 -7.062 1.00 80.12 89 LEU A C 1
ATOM 712 O O . LEU A 1 89 ? -7.666 -9.362 -6.575 1.00 80.12 89 LEU A O 1
ATOM 716 N N . ASN A 1 90 ? -7.807 -7.204 -7.130 1.00 83.69 90 ASN A N 1
ATOM 717 C CA . ASN A 1 90 ? -9.147 -7.021 -6.560 1.00 83.69 90 ASN A CA 1
ATOM 718 C C . ASN A 1 90 ? -10.237 -7.903 -7.198 1.00 83.69 90 ASN A C 1
ATOM 720 O O . ASN A 1 90 ? -11.200 -8.245 -6.512 1.00 83.69 90 ASN A O 1
ATOM 724 N N . ASP A 1 91 ? -10.096 -8.291 -8.469 1.00 82.69 91 ASP A N 1
ATOM 725 C CA . ASP A 1 91 ? -11.023 -9.227 -9.126 1.00 82.69 91 ASP A CA 1
ATOM 726 C C . ASP A 1 91 ? -10.873 -10.661 -8.580 1.00 82.69 91 ASP A C 1
ATOM 728 O O . ASP A 1 91 ? -11.838 -1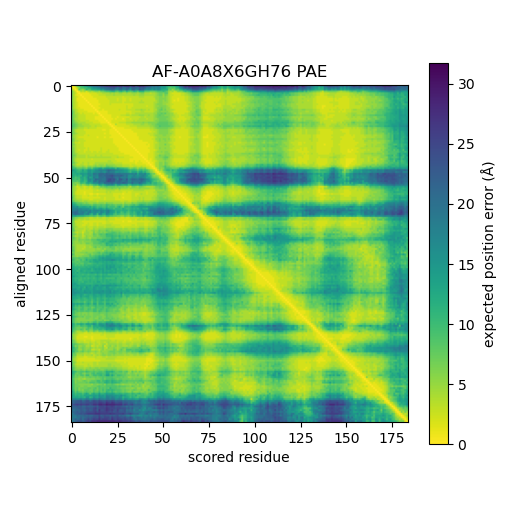1.421 -8.576 1.00 82.69 91 ASP A O 1
ATOM 732 N N . ASN A 1 92 ? -9.681 -11.022 -8.091 1.00 79.19 92 ASN A N 1
ATOM 733 C CA . ASN A 1 92 ? -9.378 -12.350 -7.544 1.00 79.19 92 ASN A CA 1
ATOM 734 C C . ASN A 1 92 ? -9.591 -12.459 -6.024 1.00 79.19 92 ASN A C 1
ATOM 736 O O . ASN A 1 92 ? -9.476 -13.551 -5.474 1.00 79.19 92 ASN A O 1
ATOM 740 N N . LEU A 1 93 ? -9.867 -11.349 -5.333 1.00 80.88 93 LEU A N 1
ATOM 741 C CA . LEU A 1 93 ? -10.057 -11.329 -3.882 1.00 80.88 93 LEU A CA 1
ATOM 742 C C . LEU A 1 93 ? -11.543 -11.298 -3.524 1.00 80.88 93 LEU A C 1
ATOM 744 O O . LEU A 1 93 ? -12.322 -10.490 -4.045 1.00 80.88 93 LEU A O 1
ATOM 748 N N . LYS A 1 94 ? -11.937 -12.123 -2.554 1.00 79.62 94 LYS A N 1
ATOM 749 C CA . LYS A 1 94 ? -13.264 -12.044 -1.945 1.00 79.62 94 LYS A CA 1
ATOM 750 C C . LYS A 1 94 ? -13.346 -10.821 -1.035 1.00 79.62 94 LYS A C 1
ATOM 752 O O . LYS A 1 94 ? -12.420 -10.503 -0.299 1.00 79.62 94 LYS A O 1
ATOM 757 N N . VAL A 1 95 ? -14.492 -10.142 -1.058 1.00 79.94 95 VAL A N 1
ATOM 758 C CA . VAL A 1 95 ? -14.773 -9.005 -0.156 1.00 79.94 95 VAL A CA 1
ATOM 759 C C . VAL A 1 95 ? -14.851 -9.467 1.300 1.00 79.94 95 VAL A C 1
ATOM 761 O O . VAL A 1 95 ? -14.448 -8.740 2.200 1.00 79.94 95 VAL A O 1
ATOM 764 N N . GLY A 1 96 ? -15.389 -10.670 1.515 1.00 81.25 96 GLY A N 1
ATOM 765 C CA . GLY A 1 96 ? -15.881 -11.113 2.814 1.00 81.25 96 GLY A CA 1
ATOM 766 C C . GLY A 1 96 ? -17.247 -10.495 3.166 1.00 81.25 96 GLY A C 1
ATOM 767 O O . GLY A 1 96 ? -17.707 -9.559 2.505 1.00 81.25 96 GLY A O 1
ATOM 768 N N . PRO A 1 97 ? -17.945 -11.035 4.177 1.00 83.12 97 PRO A N 1
ATOM 769 C CA . PRO A 1 97 ? -19.201 -10.475 4.666 1.00 83.12 97 PRO A CA 1
ATOM 770 C C . PRO A 1 97 ? -18.991 -9.099 5.313 1.00 83.12 97 PRO A C 1
ATOM 772 O O . PRO A 1 97 ? -17.963 -8.833 5.935 1.00 83.12 97 PRO A O 1
ATOM 775 N N . ASN A 1 98 ? -19.993 -8.221 5.227 1.00 83.06 98 ASN A N 1
ATOM 776 C CA . ASN A 1 98 ? -19.938 -6.937 5.918 1.00 83.06 98 ASN A CA 1
ATOM 777 C C . ASN A 1 98 ? -20.095 -7.146 7.432 1.00 83.06 98 ASN A C 1
ATOM 779 O O . ASN A 1 98 ? -21.179 -7.452 7.922 1.00 83.06 98 ASN A O 1
ATOM 783 N N . LEU A 1 99 ? -18.996 -6.984 8.168 1.00 83.62 99 LEU A N 1
ATOM 784 C CA . LEU A 1 99 ? -18.968 -7.106 9.624 1.00 83.62 99 LEU A CA 1
ATOM 785 C C . LEU A 1 99 ? -19.137 -5.766 10.349 1.00 83.62 99 LEU A C 1
ATOM 787 O O . LEU A 1 99 ? -19.166 -5.769 11.587 1.00 83.62 99 LEU A O 1
ATOM 791 N N . ASN A 1 100 ? -19.240 -4.654 9.614 1.00 82.12 100 ASN A N 1
ATOM 792 C CA . ASN A 1 100 ? -19.412 -3.335 10.206 1.00 82.12 100 ASN A CA 1
ATOM 793 C C . ASN A 1 100 ? -20.785 -3.238 10.884 1.00 82.12 100 ASN A C 1
ATOM 795 O O . ASN A 1 100 ? -21.784 -3.690 10.316 1.00 82.12 100 ASN A O 1
ATOM 799 N N . PRO A 1 101 ? -20.855 -2.658 12.093 1.00 82.31 101 PRO A N 1
ATOM 800 C CA . PRO A 1 101 ? -22.129 -2.434 12.752 1.00 82.31 101 PRO A CA 1
ATOM 801 C C . PRO A 1 101 ? -22.994 -1.487 11.915 1.00 82.31 101 PRO A C 1
ATOM 803 O O . PRO A 1 101 ? -22.491 -0.612 11.208 1.00 82.31 101 PRO A O 1
ATOM 806 N N . ASN A 1 102 ? -24.312 -1.648 12.013 1.00 88.31 102 ASN A N 1
ATOM 807 C CA . ASN A 1 102 ? -25.242 -0.710 11.402 1.00 88.31 102 ASN A CA 1
ATOM 808 C C . ASN A 1 102 ? -25.026 0.687 12.012 1.00 88.31 102 ASN A C 1
ATOM 810 O O . ASN A 1 102 ? -25.112 0.848 13.231 1.00 88.31 102 ASN A O 1
ATOM 814 N N . LEU A 1 103 ? -24.759 1.682 11.161 1.00 89.38 103 LEU A N 1
ATOM 815 C CA . LEU A 1 103 ? -24.428 3.039 11.595 1.00 89.38 103 LEU A CA 1
ATOM 816 C C . LEU A 1 103 ? -25.562 3.692 12.392 1.00 89.38 103 LEU A C 1
ATOM 818 O O . LEU A 1 103 ? -25.294 4.359 13.382 1.00 89.38 103 LEU A O 1
ATOM 822 N N . LEU A 1 104 ? -26.822 3.467 12.009 1.00 91.31 104 LEU A N 1
ATOM 823 C CA . LEU A 1 104 ? -27.971 3.999 12.742 1.00 91.31 104 LEU A CA 1
ATOM 824 C C . LEU A 1 104 ? -28.047 3.395 14.147 1.00 91.31 104 LEU A C 1
ATOM 826 O O . LEU A 1 104 ? -28.209 4.123 15.119 1.00 91.31 104 LEU A O 1
ATOM 830 N N . ILE A 1 105 ? -27.873 2.075 14.262 1.00 89.62 105 ILE A N 1
ATOM 831 C CA . I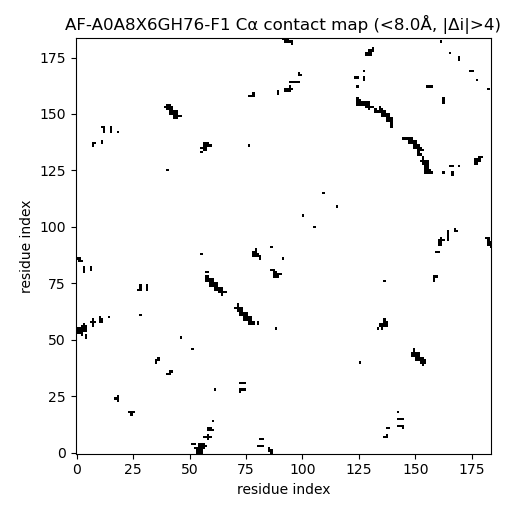LE A 1 105 ? -27.857 1.390 15.564 1.00 89.62 105 ILE A CA 1
ATOM 832 C C . ILE A 1 105 ? -26.694 1.901 16.420 1.00 89.62 105 ILE A C 1
ATOM 834 O O . ILE A 1 105 ? -26.869 2.121 17.615 1.00 89.62 105 ILE A O 1
ATOM 838 N N . LEU A 1 106 ? -25.521 2.110 15.814 1.00 88.88 106 LEU A N 1
ATOM 839 C CA . LEU A 1 106 ? -24.365 2.675 16.500 1.00 88.88 106 LEU A CA 1
ATOM 840 C C . LEU A 1 106 ? -24.689 4.076 17.038 1.00 88.88 106 LEU A C 1
ATOM 842 O O . LEU A 1 106 ? -24.536 4.306 18.228 1.00 88.88 106 LEU A O 1
ATOM 846 N N . LEU A 1 107 ? -25.227 4.974 16.209 1.00 90.31 107 LEU A N 1
ATOM 847 C CA . LEU A 1 107 ? -25.591 6.336 16.619 1.00 90.31 107 LEU A CA 1
ATOM 848 C C . LEU A 1 107 ? -26.681 6.377 17.702 1.00 90.31 107 LEU A C 1
ATOM 850 O O . LEU A 1 107 ? -26.649 7.252 18.563 1.00 90.31 107 LEU A O 1
ATOM 854 N N . LEU A 1 108 ? -27.641 5.448 17.676 1.00 91.38 108 LEU A N 1
ATOM 855 C CA . LEU A 1 108 ? -28.662 5.346 18.722 1.00 91.38 108 LEU A CA 1
ATOM 856 C C . LEU A 1 108 ? -28.057 4.911 20.060 1.00 91.38 108 LEU A C 1
ATOM 858 O O . LEU A 1 108 ? -28.355 5.533 21.074 1.00 91.38 108 LEU A O 1
ATOM 862 N N . LYS A 1 109 ? -27.165 3.912 20.055 1.00 87.19 109 LYS A N 1
ATOM 863 C CA . LYS A 1 109 ? -26.415 3.504 21.256 1.00 87.19 109 LYS A CA 1
ATOM 864 C C . LYS A 1 109 ? -25.537 4.625 21.788 1.00 87.19 109 LYS A C 1
ATOM 866 O O . LYS A 1 109 ? -25.405 4.762 22.998 1.00 87.19 109 LYS A O 1
ATOM 871 N N . PHE A 1 110 ? -24.978 5.436 20.890 1.00 87.69 110 PHE A N 1
ATOM 872 C CA . PHE A 1 110 ? -24.181 6.581 21.302 1.00 87.69 110 PHE A CA 1
ATOM 873 C C . PHE A 1 110 ? -25.016 7.579 22.137 1.00 87.69 110 PHE A C 1
ATOM 875 O O . PHE A 1 110 ? -24.594 8.120 23.152 1.00 87.69 110 PHE A O 1
ATOM 882 N N . ARG A 1 111 ? -26.291 7.758 21.775 1.00 89.56 111 ARG A N 1
ATOM 883 C CA . ARG A 1 111 ? -27.216 8.640 22.506 1.00 89.56 111 ARG A CA 1
ATOM 884 C C . ARG A 1 111 ? -27.782 8.047 23.798 1.00 89.56 111 ARG A C 1
ATOM 886 O O . ARG A 1 111 ? -28.458 8.764 24.530 1.00 89.56 111 ARG A O 1
ATOM 893 N N . GLU A 1 112 ? -27.561 6.763 24.060 1.00 90.81 112 GLU A N 1
ATOM 894 C CA . GLU A 1 112 ? -28.116 6.064 25.224 1.00 90.81 112 GLU A CA 1
ATOM 895 C C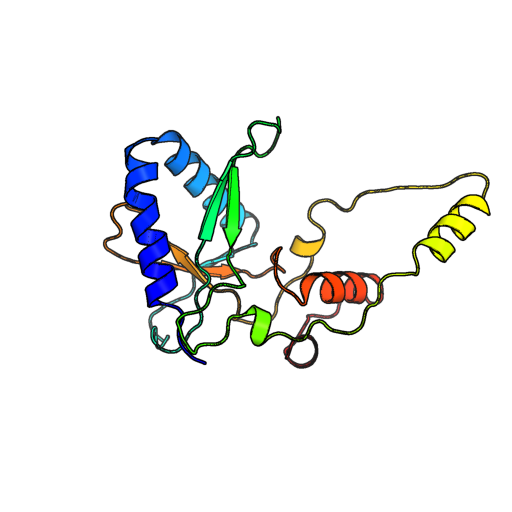 . GLU A 1 112 ? -27.364 6.411 26.517 1.00 90.81 112 GLU A C 1
ATOM 897 O O . GLU A 1 112 ? -27.961 6.475 27.592 1.00 90.81 112 GLU A O 1
ATOM 902 N N . PHE A 1 113 ? -26.062 6.690 26.419 1.00 85.19 113 PHE A N 1
ATOM 903 C CA . PHE A 1 113 ? -25.209 6.971 27.569 1.00 85.19 113 PHE A CA 1
ATOM 904 C C . PHE A 1 113 ? -24.843 8.454 27.659 1.00 85.19 113 PHE A C 1
ATOM 906 O O . PHE A 1 113 ? -24.665 9.149 26.666 1.00 85.19 113 PHE A O 1
ATOM 913 N N . ARG A 1 114 ? -24.699 8.954 28.892 1.00 87.50 114 ARG A N 1
ATOM 914 C CA . ARG A 1 114 ? -24.380 10.367 29.165 1.00 87.50 114 ARG A CA 1
ATOM 915 C C . ARG A 1 114 ? -22.949 10.758 28.776 1.00 87.50 114 ARG A C 1
ATOM 917 O O . ARG A 1 114 ? -22.680 11.937 28.565 1.00 87.50 114 ARG A O 1
ATOM 924 N N . ILE A 1 115 ? -22.025 9.800 28.776 1.00 88.19 115 ILE A N 1
ATOM 925 C CA . ILE A 1 115 ? -20.597 10.021 28.534 1.00 88.19 115 ILE A CA 1
ATOM 926 C C . ILE A 1 115 ? -20.110 8.952 27.569 1.00 88.19 115 ILE A C 1
ATOM 928 O O . ILE A 1 115 ? -20.363 7.766 27.778 1.00 88.19 115 ILE A O 1
ATOM 932 N N . GLU A 1 116 ? -19.365 9.387 26.559 1.00 83.38 116 GLU A N 1
ATOM 933 C CA . GLU A 1 116 ? -18.858 8.531 25.497 1.00 83.38 116 GLU A CA 1
ATOM 934 C C . GLU A 1 116 ? -17.363 8.731 25.295 1.00 83.38 116 GLU A C 1
ATOM 936 O O . GLU A 1 116 ? -16.841 9.839 25.438 1.00 83.38 116 GLU A O 1
ATOM 941 N N . LEU A 1 117 ? -16.675 7.650 24.931 1.00 84.81 117 LEU A N 1
ATOM 942 C CA . LEU A 1 117 ? -15.253 7.668 24.615 1.00 84.81 117 LEU A CA 1
ATOM 943 C C . LEU A 1 117 ? -15.063 7.346 23.139 1.00 84.81 117 LEU A C 1
ATOM 945 O O . LEU A 1 117 ? -15.455 6.282 22.662 1.00 84.81 117 LEU A O 1
ATOM 949 N N . VAL A 1 118 ? -14.418 8.266 22.429 1.00 87.25 118 VAL A N 1
ATOM 950 C CA . VAL A 1 118 ? -14.080 8.120 21.014 1.00 87.25 118 VAL A CA 1
ATOM 951 C C . VAL A 1 118 ? -12.565 8.126 20.879 1.00 87.25 118 VAL A C 1
ATOM 953 O O . VAL A 1 118 ? -11.881 8.970 21.455 1.00 87.25 118 VAL A O 1
ATOM 956 N N . SER A 1 119 ? -12.033 7.177 20.115 1.00 85.44 119 SER A N 1
ATOM 957 C CA . SER A 1 119 ? -10.609 7.095 19.807 1.00 85.44 119 SER A CA 1
ATOM 958 C C . SER A 1 119 ? -10.413 6.628 18.368 1.00 85.44 119 SER A C 1
ATOM 960 O O . SER A 1 119 ? -11.187 5.808 17.872 1.00 85.44 119 SER A O 1
ATOM 962 N N . ASP A 1 120 ? -9.386 7.155 17.702 1.00 82.94 120 ASP A N 1
ATOM 963 C CA . ASP A 1 120 ? -8.979 6.726 16.365 1.00 82.94 120 ASP A CA 1
ATOM 964 C C . ASP A 1 120 ? -7.790 5.764 16.449 1.00 82.94 120 ASP A C 1
ATOM 966 O O . ASP A 1 120 ? -6.784 6.032 17.113 1.00 82.94 120 ASP A O 1
ATOM 970 N N . VAL A 1 121 ? -7.882 4.643 15.732 1.00 81.94 121 VAL A N 1
ATOM 971 C CA . VAL A 1 121 ? -6.792 3.668 15.658 1.00 81.94 121 VAL A CA 1
ATOM 972 C C . VAL A 1 121 ? -5.867 4.055 14.513 1.00 81.94 121 VAL A C 1
ATOM 974 O O . VAL A 1 121 ? -6.058 3.686 13.348 1.00 81.94 121 VAL A O 1
ATOM 977 N N . LYS A 1 122 ? -4.799 4.777 14.856 1.00 78.44 122 LYS A N 1
ATOM 978 C CA . LYS A 1 122 ? -3.770 5.175 13.894 1.00 78.44 122 LYS A CA 1
ATOM 979 C C . LYS A 1 122 ? -3.213 3.949 13.160 1.00 78.44 122 LYS A C 1
ATOM 981 O O . LYS A 1 122 ? -2.729 3.002 13.776 1.00 78.44 122 LYS A O 1
ATOM 986 N N . LYS A 1 123 ? -3.212 4.004 11.821 1.00 81.62 123 LYS A N 1
ATOM 987 C CA . LYS A 1 123 ? -2.659 2.955 10.941 1.00 81.62 123 LYS A CA 1
ATOM 988 C C . LYS A 1 123 ? -3.282 1.559 11.189 1.00 81.62 123 LYS A C 1
ATOM 990 O O . LYS A 1 123 ? -2.578 0.560 11.085 1.00 81.62 123 LYS A O 1
ATOM 995 N N . ALA A 1 124 ? -4.588 1.474 11.466 1.00 84.94 124 ALA A N 1
ATOM 996 C CA . ALA A 1 124 ? -5.272 0.226 11.836 1.00 84.94 124 ALA A CA 1
ATOM 997 C C . ALA A 1 124 ? -4.994 -0.975 10.903 1.00 84.94 124 ALA A C 1
ATOM 999 O O . ALA A 1 124 ? -4.657 -2.057 11.377 1.00 84.94 124 ALA A O 1
ATOM 1000 N N . PHE A 1 125 ? -5.037 -0.788 9.577 1.00 82.50 125 PHE A N 1
ATOM 1001 C CA . PHE A 1 125 ? -4.728 -1.863 8.617 1.00 82.50 125 PHE A CA 1
ATOM 1002 C C . PHE A 1 125 ? -3.291 -2.392 8.739 1.00 82.50 125 PHE A C 1
ATOM 1004 O O . PHE A 1 125 ? -3.052 -3.587 8.587 1.00 82.50 125 PHE A O 1
ATOM 1011 N N . LEU A 1 126 ? -2.338 -1.524 9.093 1.00 84.25 126 LEU A N 1
ATOM 1012 C CA . LEU A 1 126 ? -0.935 -1.899 9.268 1.00 84.25 126 LEU A CA 1
ATOM 1013 C C . LEU A 1 126 ? -0.685 -2.687 10.565 1.00 84.25 126 LEU A C 1
ATOM 1015 O O . LEU A 1 126 ? 0.429 -3.145 10.792 1.00 84.25 126 LEU A O 1
ATOM 1019 N N . GLN A 1 127 ? -1.696 -2.878 11.412 1.00 85.06 127 GLN A N 1
ATOM 1020 C CA . GLN A 1 127 ? -1.606 -3.783 12.561 1.00 85.06 127 GLN A CA 1
ATOM 1021 C C . GLN A 1 127 ? -1.898 -5.242 12.181 1.00 85.06 127 GLN A C 1
ATOM 1023 O O . GLN A 1 127 ? -1.674 -6.148 12.980 1.00 85.06 127 GLN A O 1
ATOM 1028 N N . ILE A 1 128 ? -2.387 -5.490 10.963 1.00 83.56 128 ILE A N 1
ATOM 1029 C CA . ILE A 1 128 ? -2.806 -6.815 10.507 1.00 83.56 128 ILE A CA 1
ATOM 1030 C C . ILE A 1 128 ? -1.714 -7.411 9.628 1.00 83.56 128 ILE A C 1
ATOM 1032 O O . ILE A 1 128 ? -1.422 -6.879 8.557 1.00 83.56 128 ILE A O 1
ATOM 1036 N N . VAL A 1 129 ? -1.133 -8.526 10.070 1.00 84.81 129 VAL A N 1
ATOM 1037 C CA . VAL A 1 129 ? -0.099 -9.260 9.331 1.00 84.81 129 VAL A CA 1
ATOM 1038 C C . VAL A 1 129 ? -0.742 -10.222 8.332 1.00 84.81 129 VAL A C 1
ATOM 1040 O O . VAL A 1 129 ? -1.618 -11.012 8.684 1.00 84.81 129 VAL A O 1
ATOM 1043 N N . LEU A 1 130 ? -0.270 -10.173 7.092 1.00 79.69 130 LEU A N 1
ATOM 1044 C CA . LEU A 1 130 ? -0.605 -11.099 6.021 1.00 79.69 130 LEU A CA 1
ATOM 1045 C C . LEU A 1 130 ? 0.309 -12.322 6.099 1.00 79.69 130 LEU A C 1
ATOM 1047 O O . LEU A 1 130 ? 1.529 -12.191 6.184 1.00 79.69 130 LEU A O 1
ATOM 1051 N N . ALA A 1 131 ? -0.275 -13.519 6.044 1.00 70.12 131 ALA A N 1
ATOM 1052 C CA . ALA A 1 131 ? 0.496 -14.757 5.923 1.00 70.12 131 ALA A CA 1
ATOM 1053 C C . ALA A 1 131 ? 0.925 -15.046 4.471 1.00 70.12 131 ALA A C 1
ATOM 1055 O O . ALA A 1 131 ? 1.749 -15.926 4.236 1.00 70.12 131 ALA A O 1
ATOM 1056 N N . GLU A 1 132 ? 0.352 -14.332 3.500 1.00 68.94 132 GLU A N 1
ATOM 1057 C CA . GLU A 1 132 ? 0.432 -14.674 2.084 1.00 68.94 132 GLU A CA 1
ATOM 1058 C C . GLU A 1 132 ? 1.292 -13.745 1.242 1.00 68.94 132 GLU A C 1
ATOM 1060 O O . GLU A 1 132 ? 1.316 -12.527 1.409 1.00 68.94 132 GLU A O 1
ATOM 1065 N N . ASP A 1 133 ? 1.914 -14.350 0.235 1.00 71.31 133 ASP A N 1
ATOM 1066 C CA . ASP A 1 133 ? 2.807 -13.685 -0.698 1.00 71.31 133 ASP A CA 1
ATOM 1067 C C . ASP A 1 133 ? 2.078 -13.168 -1.951 1.00 71.31 133 ASP A C 1
ATOM 1069 O O . ASP A 1 133 ? 2.392 -13.530 -3.086 1.00 71.31 133 ASP A O 1
ATOM 1073 N N . CYS A 1 134 ? 1.041 -12.356 -1.735 1.00 69.25 134 CYS A N 1
ATOM 1074 C CA . CYS A 1 134 ? 0.134 -11.905 -2.801 1.00 69.25 134 CYS A CA 1
ATOM 1075 C C . CYS A 1 134 ? 0.239 -10.408 -3.121 1.00 69.25 134 CYS A C 1
ATOM 1077 O O . CYS A 1 134 ? -0.311 -9.954 -4.120 1.00 69.25 134 CYS A O 1
ATOM 1079 N N . GLN A 1 135 ? 0.940 -9.630 -2.293 1.00 82.12 135 GLN A N 1
ATOM 1080 C CA . GLN A 1 135 ? 0.988 -8.168 -2.390 1.00 82.12 135 GLN A CA 1
ATOM 1081 C C . GLN A 1 135 ? 2.385 -7.666 -2.766 1.00 82.12 135 GLN A C 1
ATOM 1083 O O . GLN A 1 135 ? 3.027 -6.950 -1.994 1.00 82.12 135 GLN A O 1
ATOM 1088 N N . ARG A 1 136 ? 2.845 -8.028 -3.969 1.00 87.81 136 ARG A N 1
ATOM 1089 C CA . ARG A 1 136 ? 4.168 -7.662 -4.498 1.00 87.81 136 ARG A CA 1
ATOM 1090 C C . ARG A 1 136 ? 4.149 -6.412 -5.374 1.00 87.81 136 ARG A C 1
ATOM 1092 O O . ARG A 1 136 ? 3.158 -6.148 -6.050 1.00 87.81 136 ARG A O 1
ATOM 1099 N N . PHE A 1 137 ? 5.257 -5.680 -5.409 1.00 90.62 137 PHE A N 1
ATOM 1100 C CA . PHE A 1 137 ? 5.482 -4.558 -6.319 1.00 90.62 137 PHE A CA 1
ATOM 1101 C C . PHE A 1 137 ? 6.965 -4.422 -6.694 1.00 90.62 137 PHE A C 1
ATOM 1103 O O . PHE A 1 137 ? 7.843 -4.960 -6.017 1.00 90.62 137 PHE A O 1
ATOM 1110 N N . LEU A 1 138 ? 7.237 -3.721 -7.798 1.00 91.38 138 LEU A N 1
ATOM 1111 C CA . LEU A 1 138 ? 8.585 -3.548 -8.349 1.00 91.38 138 LEU A CA 1
ATOM 1112 C C . LEU A 1 138 ? 9.213 -2.236 -7.880 1.00 91.38 138 LEU A C 1
ATOM 1114 O O . LEU A 1 138 ? 8.530 -1.219 -7.817 1.00 91.38 138 LEU A O 1
ATOM 1118 N N . TRP A 1 139 ? 10.519 -2.225 -7.636 1.00 92.75 139 TRP A N 1
ATOM 1119 C CA . TRP A 1 139 ? 11.283 -1.011 -7.340 1.00 92.75 139 TRP A CA 1
ATOM 1120 C C . TRP A 1 139 ? 12.665 -1.040 -7.994 1.00 92.75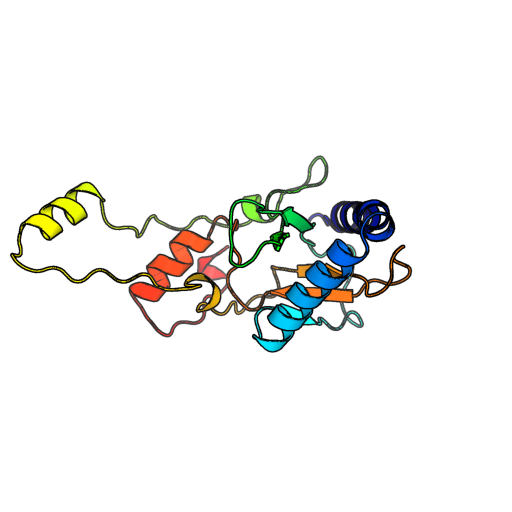 139 TRP A C 1
ATOM 1122 O O . TRP A 1 139 ? 13.166 -2.108 -8.339 1.00 92.75 139 TRP A O 1
ATOM 1132 N N . SER A 1 140 ? 13.283 0.127 -8.160 1.00 91.06 140 SER A N 1
ATOM 1133 C CA . SER A 1 140 ? 14.675 0.283 -8.583 1.00 91.06 140 SER A CA 1
ATOM 1134 C C . SER A 1 140 ? 15.311 1.392 -7.756 1.00 91.06 140 SER A C 1
ATOM 1136 O O . SER A 1 140 ? 14.703 2.445 -7.607 1.00 91.06 140 SER A O 1
ATOM 1138 N N . ASP A 1 141 ? 16.530 1.184 -7.260 1.00 87.62 141 ASP A N 1
ATOM 1139 C CA . ASP A 1 141 ? 17.270 2.232 -6.534 1.00 87.62 141 ASP A CA 1
ATOM 1140 C C . ASP A 1 141 ? 17.915 3.254 -7.479 1.00 87.62 141 ASP A C 1
ATOM 1142 O O . ASP A 1 141 ? 18.542 4.203 -7.032 1.00 87.62 141 ASP A O 1
ATOM 1146 N N . ASN A 1 142 ? 17.819 3.034 -8.792 1.00 86.31 142 ASN A N 1
ATOM 1147 C CA . ASN A 1 142 ? 18.364 3.926 -9.806 1.00 86.31 142 ASN A CA 1
ATOM 1148 C C . ASN A 1 142 ? 17.329 4.164 -10.906 1.00 86.31 142 ASN A C 1
ATOM 1150 O O . ASN A 1 142 ? 16.670 3.220 -11.356 1.00 86.31 142 ASN A O 1
ATOM 1154 N N . PHE A 1 143 ? 17.211 5.411 -11.362 1.00 84.50 143 PHE A N 1
ATOM 1155 C CA . PHE A 1 143 ? 16.340 5.798 -12.470 1.00 84.50 143 PHE A CA 1
ATOM 1156 C C . PHE A 1 143 ? 17.165 6.463 -13.585 1.00 84.50 143 PHE A C 1
ATOM 1158 O O . PHE A 1 143 ? 17.963 7.349 -13.290 1.00 84.50 143 PHE A O 1
ATOM 1165 N N . PRO A 1 144 ? 16.998 6.064 -14.862 1.00 83.62 144 PRO A N 1
ATOM 1166 C CA . PRO A 1 144 ? 16.074 5.043 -15.364 1.00 83.62 144 PRO A CA 1
ATOM 1167 C C . PRO A 1 144 ? 16.415 3.628 -14.852 1.00 83.62 144 PRO A C 1
ATOM 1169 O O . PRO A 1 144 ? 17.582 3.322 -14.610 1.00 83.62 144 PRO A O 1
ATOM 1172 N N . PRO A 1 145 ? 15.407 2.757 -14.655 1.00 82.56 145 PRO A N 1
ATOM 1173 C CA . PRO A 1 145 ? 15.618 1.477 -13.992 1.00 82.56 145 PRO A CA 1
ATOM 1174 C C . PRO A 1 145 ? 16.393 0.501 -14.884 1.00 82.56 145 PRO A C 1
ATOM 1176 O O . PRO A 1 145 ? 15.882 0.065 -15.919 1.00 82.56 145 PRO A O 1
ATOM 1179 N N . ASN A 1 146 ? 17.611 0.150 -14.458 1.00 79.44 146 ASN A N 1
ATOM 1180 C CA . ASN A 1 146 ? 18.439 -0.876 -15.102 1.00 79.44 146 ASN A CA 1
ATOM 1181 C C . ASN A 1 146 ? 18.104 -2.279 -14.566 1.00 79.44 146 ASN A C 1
ATOM 1183 O O . ASN A 1 146 ? 17.898 -3.214 -15.334 1.00 79.44 146 ASN A O 1
ATOM 1187 N N . ASN A 1 147 ? 17.948 -2.388 -13.243 1.00 84.38 147 ASN A N 1
ATOM 1188 C CA . ASN A 1 147 ? 17.579 -3.612 -12.534 1.00 84.38 147 ASN A CA 1
ATOM 1189 C C . ASN A 1 147 ? 16.330 -3.380 -11.679 1.00 84.38 147 ASN A C 1
ATOM 1191 O O . ASN A 1 147 ? 16.010 -2.247 -11.328 1.00 84.38 147 ASN A O 1
ATOM 1195 N N . PHE A 1 148 ? 15.634 -4.463 -11.328 1.00 85.19 148 PHE A N 1
ATOM 1196 C CA . PHE A 1 148 ? 14.426 -4.401 -10.507 1.00 85.19 148 PHE A CA 1
ATOM 1197 C C . PHE A 1 148 ? 14.575 -5.261 -9.259 1.00 85.19 148 PHE A C 1
ATOM 1199 O O . PHE A 1 148 ? 14.984 -6.419 -9.332 1.00 85.19 148 PHE A O 1
ATOM 1206 N N . LYS A 1 149 ? 14.175 -4.693 -8.127 1.00 88.31 149 LYS A N 1
ATOM 1207 C CA . LYS A 1 149 ? 13.913 -5.393 -6.875 1.00 88.31 149 LYS A CA 1
ATOM 1208 C C . LYS A 1 149 ? 12.417 -5.665 -6.762 1.00 88.31 149 LYS A C 1
ATOM 1210 O O . LYS A 1 149 ? 11.595 -4.882 -7.243 1.00 88.31 149 LYS A O 1
ATOM 1215 N N . ILE A 1 150 ? 12.068 -6.768 -6.109 1.00 88.69 150 ILE A N 1
ATOM 1216 C CA . ILE A 1 150 ? 10.682 -7.096 -5.774 1.00 88.69 150 ILE A CA 1
ATOM 1217 C C . ILE A 1 150 ? 10.512 -6.926 -4.271 1.00 88.69 150 ILE A C 1
ATOM 1219 O O . ILE A 1 150 ? 11.219 -7.558 -3.485 1.00 88.69 150 ILE A O 1
ATOM 1223 N N . TYR A 1 151 ? 9.552 -6.095 -3.886 1.00 90.81 151 TYR A N 1
ATOM 1224 C CA . TYR A 1 151 ? 9.097 -5.979 -2.508 1.00 90.81 151 TYR A CA 1
ATOM 1225 C C . TYR A 1 151 ? 7.733 -6.641 -2.357 1.00 90.81 151 TYR A C 1
ATOM 1227 O O . TYR A 1 151 ? 6.937 -6.650 -3.297 1.00 90.81 151 TYR A O 1
ATOM 1235 N N . ARG A 1 152 ? 7.444 -7.172 -1.167 1.00 88.50 152 ARG A N 1
ATOM 1236 C CA . ARG A 1 152 ? 6.104 -7.626 -0.777 1.00 88.50 152 ARG A CA 1
ATOM 1237 C C . ARG A 1 152 ? 5.629 -6.919 0.480 1.00 88.50 152 ARG A C 1
ATOM 1239 O O . ARG A 1 152 ? 6.428 -6.640 1.368 1.00 88.50 152 ARG A O 1
ATOM 1246 N N . ASN A 1 153 ? 4.328 -6.670 0.569 1.00 89.00 153 ASN A N 1
ATOM 1247 C CA . ASN A 1 153 ? 3.707 -6.166 1.788 1.00 89.00 153 ASN A CA 1
ATOM 1248 C C . ASN A 1 153 ? 3.461 -7.314 2.767 1.00 89.00 153 ASN A C 1
ATOM 1250 O O . ASN A 1 153 ? 2.840 -8.315 2.415 1.00 89.00 153 ASN A O 1
ATOM 1254 N N . LYS A 1 154 ? 3.905 -7.138 4.012 1.00 88.12 154 LYS A N 1
ATOM 1255 C CA . LYS A 1 154 ? 3.634 -8.048 5.136 1.00 88.12 154 LYS A CA 1
ATOM 1256 C C . LYS A 1 154 ? 2.356 -7.701 5.876 1.00 88.12 154 LYS A C 1
ATOM 1258 O O . LYS A 1 154 ? 1.893 -8.480 6.701 1.00 88.12 154 LYS A O 1
ATOM 1263 N N . LYS A 1 155 ? 1.829 -6.502 5.649 1.00 87.31 155 LYS A N 1
ATOM 1264 C CA . LYS A 1 155 ? 0.672 -5.950 6.346 1.00 87.31 155 LYS A CA 1
ATOM 1265 C C . LYS A 1 155 ? -0.431 -5.622 5.350 1.00 87.31 155 LYS A C 1
ATOM 1267 O O . LYS A 1 155 ? -0.151 -5.378 4.179 1.00 87.31 155 LYS A O 1
ATOM 1272 N N . VAL A 1 156 ? -1.679 -5.609 5.812 1.00 84.00 156 VAL A N 1
ATOM 1273 C CA . VAL A 1 156 ? -2.831 -5.277 4.962 1.00 84.00 156 VAL A CA 1
ATOM 1274 C C . VAL A 1 156 ? -2.672 -3.861 4.402 1.00 84.00 156 VAL A C 1
ATOM 1276 O O . VAL A 1 156 ? -2.572 -2.883 5.146 1.00 84.00 156 VAL A O 1
ATOM 1279 N N . THR A 1 157 ? -2.653 -3.753 3.074 1.00 80.19 157 THR A N 1
ATOM 1280 C CA . THR A 1 157 ? -2.553 -2.478 2.360 1.00 80.19 157 THR A CA 1
ATOM 1281 C C . THR A 1 157 ? -3.920 -1.840 2.127 1.00 80.19 157 THR A C 1
ATOM 1283 O O . THR A 1 157 ? -4.973 -2.489 2.102 1.00 80.19 157 THR A O 1
ATOM 1286 N N . PHE A 1 158 ? -3.914 -0.518 1.982 1.00 76.31 158 PHE A N 1
ATOM 1287 C CA . PHE A 1 158 ? -5.110 0.244 1.642 1.00 76.31 158 PHE A CA 1
ATOM 1288 C C . PHE A 1 158 ? -5.471 0.040 0.161 1.00 76.31 158 PHE A C 1
ATOM 1290 O O . PHE A 1 158 ? -4.583 -0.093 -0.674 1.00 76.31 158 PHE A O 1
ATOM 1297 N N . GLY A 1 159 ? -6.765 0.042 -0.172 1.00 76.56 159 GLY A N 1
ATOM 1298 C CA . GLY A 1 159 ? -7.248 -0.129 -1.555 1.00 76.56 159 GLY A CA 1
ATOM 1299 C C . GLY A 1 159 ? -7.493 -1.581 -1.991 1.00 76.56 159 GLY A C 1
ATOM 1300 O O . GLY A 1 159 ? -7.990 -1.816 -3.093 1.00 76.56 159 GLY A O 1
ATOM 1301 N N . VAL A 1 160 ? -7.203 -2.551 -1.120 1.00 81.69 160 VAL A N 1
ATOM 1302 C CA . VAL A 1 160 ? -7.546 -3.962 -1.330 1.00 81.69 160 VAL A CA 1
ATOM 1303 C C . VAL A 1 160 ? -8.994 -4.214 -0.895 1.00 81.69 160 VAL A C 1
ATOM 1305 O O . VAL A 1 160 ? -9.416 -3.794 0.184 1.00 81.69 160 VAL A O 1
ATOM 1308 N N . LYS A 1 161 ? -9.763 -4.920 -1.730 1.00 81.75 161 LYS A N 1
ATOM 1309 C CA . LYS A 1 161 ? -11.208 -5.145 -1.548 1.00 81.75 161 LYS A CA 1
ATOM 1310 C C . LYS A 1 161 ? -11.568 -5.862 -0.239 1.00 81.75 161 LYS A C 1
ATOM 1312 O O . LYS A 1 161 ? -12.611 -5.579 0.343 1.00 81.75 161 LYS A O 1
ATOM 1317 N N . SER A 1 162 ? -10.706 -6.762 0.228 1.00 82.31 162 SER A N 1
ATOM 1318 C CA . SER A 1 162 ? -10.885 -7.515 1.474 1.00 82.31 162 SER A CA 1
ATOM 1319 C C . SER A 1 162 ? -10.489 -6.731 2.731 1.00 82.31 162 SER A C 1
ATOM 1321 O O . SER A 1 162 ? -10.920 -7.095 3.823 1.00 82.31 162 SER A O 1
ATOM 1323 N N . SER A 1 163 ? -9.718 -5.639 2.621 1.00 83.25 163 SER A N 1
ATOM 1324 C CA . SER A 1 163 ? -9.171 -4.918 3.784 1.00 83.25 163 SER A CA 1
ATOM 1325 C C . SER A 1 163 ? -10.213 -4.528 4.840 1.00 83.25 163 SER A C 1
ATOM 1327 O O . SER A 1 163 ? -9.942 -4.755 6.021 1.00 83.25 163 SER A O 1
ATOM 1329 N N . PRO A 1 164 ? -11.402 -3.989 4.486 1.00 83.12 164 PRO A N 1
ATOM 1330 C CA . PRO A 1 164 ? -12.416 -3.632 5.480 1.00 83.12 164 PRO A CA 1
ATOM 1331 C C . PRO A 1 164 ? -12.913 -4.837 6.285 1.00 83.12 164 PRO A C 1
ATOM 1333 O O . PRO A 1 164 ? -13.064 -4.744 7.503 1.00 83.12 164 PRO A O 1
ATOM 1336 N N . PHE A 1 165 ? -13.126 -5.977 5.620 1.00 83.44 165 PHE A N 1
ATOM 1337 C CA . PHE A 1 165 ? -13.519 -7.218 6.281 1.00 83.44 165 PHE A CA 1
ATOM 1338 C C . PHE A 1 165 ? -12.414 -7.714 7.215 1.00 83.44 165 PHE A C 1
ATOM 1340 O O . PHE A 1 165 ? -12.702 -7.989 8.377 1.00 83.44 165 PHE A O 1
ATOM 1347 N N . LEU A 1 166 ? -11.160 -7.747 6.743 1.00 82.12 166 LEU A N 1
ATOM 1348 C CA . LEU A 1 166 ? -10.011 -8.199 7.539 1.00 82.12 166 LEU A CA 1
ATOM 1349 C C . LEU A 1 166 ? -9.824 -7.369 8.814 1.00 82.12 166 LEU A C 1
ATOM 1351 O O . LEU A 1 166 ? -9.515 -7.908 9.879 1.00 82.12 166 LEU A O 1
ATOM 1355 N N . LEU A 1 167 ? -10.042 -6.056 8.720 1.00 82.88 167 LEU A N 1
ATOM 1356 C CA . LEU A 1 167 ? -9.997 -5.169 9.876 1.00 82.88 167 LEU A CA 1
ATOM 1357 C C . LEU A 1 167 ? -11.124 -5.481 10.863 1.00 82.88 167 LEU A C 1
ATOM 1359 O O . LEU A 1 167 ? -10.868 -5.708 12.046 1.00 82.88 167 LEU A O 1
ATOM 1363 N N . ALA A 1 168 ? -12.362 -5.553 10.379 1.00 81.00 168 ALA A N 1
ATOM 1364 C CA . ALA A 1 168 ? -13.516 -5.827 11.225 1.00 81.00 168 ALA A CA 1
ATOM 1365 C C . ALA A 1 168 ? -13.461 -7.226 11.874 1.00 81.00 168 ALA A C 1
ATOM 1367 O O . ALA A 1 168 ? -13.866 -7.381 13.028 1.00 81.00 168 ALA A O 1
ATOM 1368 N N . SER A 1 169 ? -12.929 -8.240 11.183 1.00 77.31 169 SER A N 1
ATOM 1369 C CA . SER A 1 169 ? -12.748 -9.586 11.738 1.00 77.31 169 SER A CA 1
ATOM 1370 C C . SER A 1 169 ? -11.668 -9.628 12.819 1.00 77.31 169 SER A C 1
ATOM 1372 O O . SER A 1 169 ? -11.854 -10.284 13.844 1.00 77.31 169 SER A O 1
ATOM 1374 N N . 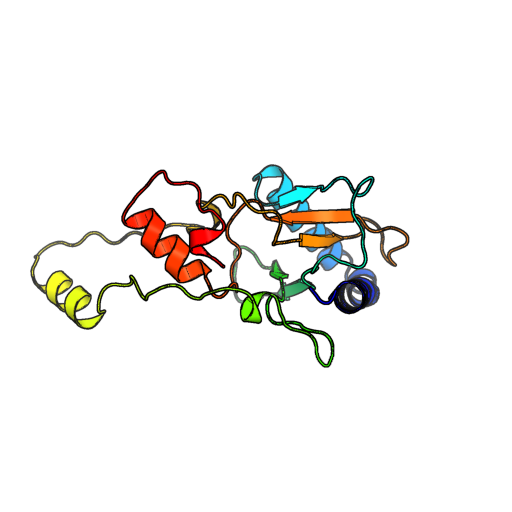ASN A 1 170 ? -10.560 -8.902 12.631 1.00 75.19 170 ASN A N 1
ATOM 1375 C CA . ASN A 1 170 ? -9.482 -8.849 13.619 1.00 75.19 170 ASN A CA 1
ATOM 1376 C C . ASN A 1 170 ? -9.910 -8.109 14.899 1.00 75.19 170 ASN A C 1
ATOM 1378 O O . ASN A 1 170 ? -9.499 -8.486 15.990 1.00 75.19 170 ASN A O 1
ATOM 1382 N N . HIS A 1 171 ? -10.796 -7.110 14.797 1.00 70.62 171 HIS A N 1
ATOM 1383 C CA . HIS A 1 171 ? -11.385 -6.463 15.977 1.00 70.62 171 HIS A CA 1
ATOM 1384 C C . HIS A 1 171 ? -12.321 -7.381 16.773 1.00 70.62 171 HIS A C 1
ATOM 1386 O O . HIS A 1 171 ? -12.372 -7.280 17.996 1.00 70.62 171 HIS A O 1
ATOM 1392 N N . LYS A 1 172 ? -13.060 -8.275 16.104 1.00 61.41 172 LYS A N 1
ATOM 1393 C CA . LYS A 1 172 ? -13.974 -9.224 16.770 1.00 61.41 172 LYS A CA 1
ATOM 1394 C C . LYS A 1 172 ? -13.257 -10.448 17.347 1.00 61.41 172 LYS A C 1
ATOM 1396 O O . LYS A 1 172 ? -13.753 -11.051 18.292 1.00 61.41 172 LYS A O 1
ATOM 1401 N N . THR A 1 173 ? -12.101 -10.803 16.792 1.00 58.00 173 THR A N 1
ATOM 1402 C CA . THR A 1 173 ? -11.261 -11.925 17.234 1.00 58.00 173 THR A CA 1
ATOM 1403 C C . THR A 1 173 ? -9.790 -11.528 17.135 1.00 58.00 173 THR A C 1
ATOM 1405 O O . THR A 1 173 ? -9.138 -11.852 16.137 1.00 58.00 173 THR A O 1
ATOM 1408 N N . PRO A 1 174 ? -9.250 -10.813 18.136 1.00 54.41 174 PRO A N 1
ATOM 1409 C CA . PRO A 1 174 ? -7.828 -10.506 18.153 1.00 54.41 174 PRO A CA 1
ATOM 1410 C C . PRO A 1 174 ? -7.024 -11.820 18.186 1.00 54.41 174 PRO A C 1
ATOM 1412 O O . PRO A 1 174 ? -7.439 -12.783 18.829 1.00 54.41 174 PRO A O 1
ATOM 1415 N N . HIS A 1 175 ? -5.881 -11.859 17.487 1.00 50.94 175 HIS A N 1
ATOM 1416 C CA . HIS A 1 175 ? -4.849 -12.924 17.498 1.00 50.94 175 HIS A CA 1
ATOM 1417 C C . HIS A 1 175 ? -4.881 -14.032 16.425 1.00 50.94 175 HIS A C 1
ATOM 1419 O O . HIS A 1 175 ? -4.016 -14.909 16.462 1.00 50.94 175 HIS A O 1
ATOM 1425 N N . LYS A 1 176 ? -5.766 -14.004 15.419 1.00 52.66 176 LYS A N 1
ATOM 1426 C CA . LYS A 1 176 ? -5.679 -14.969 14.299 1.00 52.66 176 LYS A CA 1
ATOM 1427 C C . LYS A 1 176 ? -4.890 -14.405 13.114 1.00 52.66 176 LYS A C 1
ATOM 1429 O O . LYS A 1 176 ? -5.224 -13.351 12.581 1.00 52.66 176 LYS A O 1
ATOM 1434 N N . ARG A 1 177 ? -3.854 -15.134 12.670 1.00 54.00 177 ARG A N 1
ATOM 1435 C CA . ARG A 1 177 ? -3.215 -14.890 11.364 1.00 54.00 177 ARG A CA 1
ATOM 1436 C C . ARG A 1 177 ? -4.239 -15.155 10.264 1.00 54.00 177 ARG A C 1
ATOM 1438 O O . ARG A 1 177 ? -4.882 -16.201 10.266 1.00 54.00 177 ARG A O 1
ATOM 1445 N N . ILE A 1 178 ? -4.369 -14.215 9.337 1.00 57.25 178 ILE A N 1
ATOM 1446 C CA . ILE A 1 178 ? -5.320 -14.308 8.229 1.00 57.25 178 ILE A CA 1
ATOM 1447 C C . ILE A 1 178 ? -4.694 -15.160 7.117 1.00 57.25 178 ILE A C 1
ATOM 1449 O O . ILE A 1 178 ? -3.592 -14.859 6.653 1.00 57.25 178 ILE A O 1
ATOM 1453 N N . THR A 1 179 ? -5.385 -16.236 6.734 1.00 54.12 179 THR A N 1
ATOM 1454 C CA . THR A 1 179 ? -4.966 -17.243 5.735 1.00 54.12 179 THR A CA 1
ATOM 1455 C C . THR A 1 179 ? -5.888 -17.249 4.508 1.00 54.12 179 THR A C 1
ATOM 1457 O O . THR A 1 179 ? -6.951 -16.627 4.542 1.00 54.12 179 THR A O 1
ATOM 1460 N N . LYS A 1 180 ? -5.516 -18.015 3.468 1.00 47.09 180 LYS A N 1
ATOM 1461 C CA . LYS A 1 180 ? -6.213 -18.152 2.170 1.00 47.09 180 LYS A CA 1
ATOM 1462 C C . LYS A 1 180 ? -7.721 -18.285 2.267 1.00 47.09 180 LYS A C 1
ATOM 1464 O O . LYS A 1 180 ? -8.426 -17.593 1.544 1.00 47.09 180 LYS A O 1
ATOM 1469 N N . ASP A 1 181 ? -8.212 -19.083 3.205 1.00 51.94 181 ASP A N 1
ATOM 1470 C CA . ASP A 1 181 ? -9.649 -19.346 3.366 1.00 51.94 181 ASP A CA 1
ATOM 1471 C C . ASP A 1 181 ? -10.467 -18.094 3.731 1.00 51.94 181 ASP A C 1
ATOM 1473 O O . ASP A 1 181 ? -11.688 -18.073 3.590 1.00 51.94 181 ASP A O 1
ATOM 1477 N N . HIS A 1 182 ? -9.803 -17.033 4.198 1.00 52.06 182 HIS A N 1
ATOM 1478 C CA . HIS A 1 182 ? -10.436 -15.771 4.577 1.00 52.06 182 HIS A CA 1
ATOM 1479 C C . HIS A 1 182 ? -10.477 -14.751 3.430 1.00 52.06 182 HIS A C 1
ATOM 1481 O O . HIS A 1 182 ? -11.151 -13.728 3.555 1.00 52.06 182 HIS A O 1
ATOM 1487 N N . ILE A 1 183 ? -9.725 -14.982 2.349 1.00 48.16 183 ILE A N 1
ATOM 1488 C CA . ILE A 1 183 ? -9.443 -13.985 1.306 1.00 48.16 183 ILE A CA 1
ATOM 1489 C C . ILE A 1 183 ? -9.755 -14.514 -0.111 1.00 48.16 183 ILE A C 1
ATOM 1491 O O . ILE A 1 183 ? -10.147 -13.719 -0.972 1.00 48.16 183 ILE A O 1
ATOM 1495 N N . LEU A 1 184 ? -9.612 -15.823 -0.352 1.00 45.41 184 LEU A N 1
ATOM 1496 C CA . LEU A 1 184 ? -9.832 -16.518 -1.632 1.00 45.41 184 LEU A CA 1
ATOM 1497 C C . LEU A 1 184 ? -11.107 -17.349 -1.630 1.00 45.41 184 LEU A C 1
ATOM 1499 O O . LEU A 1 184 ? -11.684 -17.537 -2.719 1.00 45.41 184 LEU A O 1
#

Solvent-accessible surface area (backbone atoms only — not comparable to full-atom values): 10917 Å² total; per-residue (Å²): 111,67,48,26,38,66,61,21,51,53,42,54,54,61,46,36,60,58,36,69,77,32,57,67,58,41,53,54,51,50,49,54,52,52,50,31,42,75,70,57,37,32,44,81,52,82,63,93,82,54,69,70,75,53,42,57,31,36,27,58,50,81,46,78,38,90,90,39,96,70,74,41,67,42,82,45,60,42,39,73,56,57,51,90,100,45,68,20,59,44,73,65,42,38,45,61,70,87,66,71,76,58,64,69,61,49,56,53,58,58,70,72,48,98,75,85,90,85,84,82,70,82,66,56,51,64,74,39,58,49,77,57,97,73,51,29,30,75,44,54,101,47,76,71,64,86,63,78,47,42,36,32,40,37,27,48,57,79,82,46,63,31,42,68,30,56,49,44,50,42,74,77,45,74,89,70,79,54,52,64,91,72,40,100

Foldseek 3Di:
DQECLVVQLVLQLVCQVVCVVDVVLVVLVVVVVVVCVVLLQKDFDDCPPDPSRPAYAWHWDWDADPVDPPCRIDIDTHQCDDDVPGGGNLNVWDLFDPLDDDPVVVVVVVVPDPDDDDDDDPPLQQVAFAPDQRAKHWDAPDPVRPDIIIMGGRTGDPPRSNSNVSSSVCVVPPDDRDDPVSID